Protein AF-A0A0B8NZ22-F1 (afdb_monomer_lite)

Radius of gyration: 22.5 Å; chains: 1; bounding box: 59×48×59 Å

Organism: NCBI:txid1481914

Foldseek 3Di:
DDPPPLDDQAQWLFDFDWPDDFQFKTKTKTKGQAFWWKWKWKDWDVDDIDIDTGHDPDPQWDWDDQDNGIIMIIGIDGDPGTHDALTKMWMWMWIDDPNDTDTVCNSPVVCDQPPDPTHIDHQHPDFQAEAEDEAQEPPDPDDGVVVVVVVQVSVLVPDDPVVNSNVDGNYYHYPYCLDFFQAADQVRLVLLVVLLVSSVGDKDWPDPDPPDPATDIPVRLCVPPLVALNCLVRDDDDPVLVVVCCPPPNDDSDGPDPDPRRSHGHDDPSSVVSRNSCSGGPPSVD

pLDDT: mean 85.42, std 15.98, range [29.14, 98.31]

Structure (mmCIF, N/CA/C/O backbone):
data_AF-A0A0B8NZ22-F1
#
_entry.id   AF-A0A0B8NZ22-F1
#
loop_
_atom_site.group_PDB
_atom_site.id
_atom_site.type_symbol
_atom_site.label_atom_id
_atom_site.label_alt_id
_atom_site.label_comp_id
_atom_site.label_asym_id
_atom_site.label_entity_id
_atom_site.label_seq_id
_atom_site.pdbx_PDB_ins_code
_atom_site.Cartn_x
_atom_site.Cartn_y
_atom_site.Cartn_z
_atom_site.occupancy
_atom_site.B_iso_or_equiv
_atom_site.auth_seq_id
_atom_site.auth_comp_id
_atom_site.auth_asym_id
_atom_site.auth_atom_id
_atom_site.pdbx_PDB_model_num
ATOM 1 N N . MET A 1 1 ? -3.470 15.599 -34.395 1.00 31.09 1 MET A N 1
ATOM 2 C CA . MET A 1 1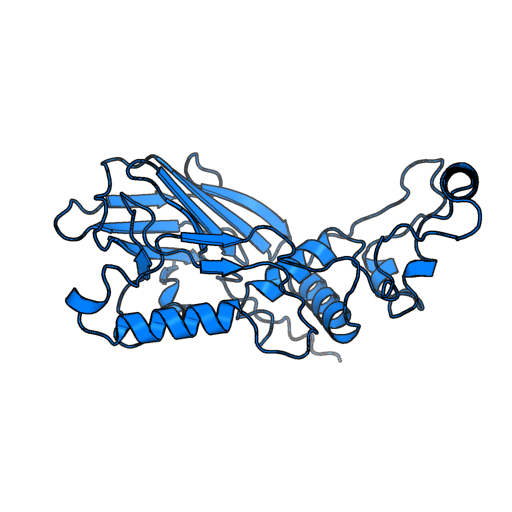 ? -4.149 16.197 -33.227 1.00 31.09 1 MET A CA 1
ATOM 3 C C . MET A 1 1 ? -4.419 15.075 -32.244 1.00 31.09 1 MET A C 1
ATOM 5 O O . MET A 1 1 ? -5.460 14.440 -32.317 1.00 31.09 1 MET A O 1
ATOM 9 N N . THR A 1 2 ? -3.439 14.747 -31.412 1.00 29.14 2 THR A N 1
ATOM 10 C CA . THR A 1 2 ? -3.624 13.842 -30.278 1.00 29.14 2 THR A CA 1
ATOM 11 C C . THR A 1 2 ? -4.245 14.669 -29.166 1.00 29.14 2 THR A C 1
ATOM 13 O O . THR A 1 2 ? -3.622 15.589 -28.644 1.00 29.14 2 THR A O 1
ATOM 16 N N . ILE A 1 3 ? -5.515 14.414 -28.871 1.00 31.41 3 ILE A N 1
ATOM 17 C CA . ILE A 1 3 ? -6.121 14.900 -27.637 1.00 31.41 3 ILE A CA 1
ATOM 18 C C . ILE A 1 3 ? -5.436 14.086 -26.539 1.00 31.41 3 ILE A C 1
ATOM 20 O O . ILE A 1 3 ? -5.784 12.927 -26.330 1.00 31.41 3 ILE A O 1
ATOM 24 N N . GLU A 1 4 ? -4.401 14.645 -25.910 1.00 40.56 4 GLU A N 1
ATOM 25 C CA . GLU A 1 4 ? -3.850 14.103 -24.669 1.00 40.56 4 GLU A CA 1
ATOM 26 C C . GLU A 1 4 ? -4.941 14.223 -23.605 1.00 40.56 4 GLU A C 1
ATOM 28 O O . GLU A 1 4 ? -5.096 15.247 -22.939 1.00 40.56 4 GLU A O 1
ATOM 33 N N . HIS A 1 5 ? -5.766 13.187 -23.481 1.00 44.09 5 HIS A N 1
ATOM 34 C CA . HIS A 1 5 ? -6.555 12.997 -22.279 1.00 44.09 5 HIS A CA 1
ATOM 35 C C . HIS A 1 5 ? -5.550 12.716 -21.167 1.00 44.09 5 HIS A C 1
ATOM 37 O O . HIS A 1 5 ? -5.035 11.605 -21.064 1.00 44.09 5 HIS A O 1
ATOM 43 N N . LYS A 1 6 ? -5.208 13.739 -20.375 1.00 53.31 6 LYS A N 1
ATOM 44 C CA . LYS A 1 6 ? -4.505 13.501 -19.117 1.00 53.31 6 LYS A CA 1
ATOM 45 C C . LYS A 1 6 ? -5.429 12.634 -18.260 1.00 53.31 6 LYS A C 1
ATOM 47 O O . LYS A 1 6 ? -6.547 13.077 -17.983 1.00 53.31 6 LYS A O 1
ATOM 52 N N . PRO A 1 7 ? -5.021 11.410 -17.895 1.00 69.19 7 PRO A N 1
ATOM 53 C CA . PRO A 1 7 ? -5.839 10.563 -17.047 1.00 69.19 7 PRO A CA 1
ATOM 54 C C . PRO A 1 7 ? -6.093 11.284 -15.722 1.00 69.19 7 PRO A C 1
ATOM 56 O O . PRO A 1 7 ? -5.197 11.926 -15.172 1.00 69.19 7 PRO A O 1
ATOM 59 N N . ASN A 1 8 ? -7.336 11.227 -15.245 1.00 84.12 8 ASN A N 1
ATOM 60 C CA . ASN A 1 8 ? -7.691 11.797 -13.954 1.00 84.12 8 ASN A CA 1
ATOM 61 C C . ASN A 1 8 ? -7.162 10.867 -12.858 1.00 84.12 8 ASN A C 1
ATOM 63 O O . ASN A 1 8 ? -7.657 9.753 -12.710 1.00 84.12 8 ASN A O 1
ATOM 67 N N . ILE A 1 9 ? -6.132 11.305 -12.135 1.00 91.19 9 ILE A N 1
ATOM 68 C CA . ILE A 1 9 ? -5.497 10.505 -11.086 1.00 91.19 9 ILE A CA 1
ATOM 69 C C . ILE A 1 9 ? -6.315 10.688 -9.800 1.00 91.19 9 ILE A C 1
ATOM 71 O O . ILE A 1 9 ? -6.480 11.826 -9.350 1.00 91.19 9 ILE A O 1
ATOM 75 N N . PRO A 1 10 ? -6.839 9.609 -9.196 1.00 93.25 10 PRO A N 1
ATOM 76 C CA . PRO A 1 10 ? -7.655 9.701 -7.989 1.00 93.25 10 PRO A CA 1
ATOM 77 C C . PRO A 1 10 ? -6.854 10.281 -6.821 1.00 93.25 10 PRO A C 1
ATOM 79 O O . PRO A 1 10 ? -5.640 10.094 -6.733 1.00 93.25 10 PRO A O 1
ATOM 82 N N . LEU A 1 11 ? -7.540 10.961 -5.895 1.00 95.25 11 LEU A N 1
ATOM 83 C CA . LEU A 1 11 ? -6.894 11.520 -4.703 1.00 95.25 11 LEU A CA 1
ATOM 84 C C . LEU A 1 11 ? -6.253 10.426 -3.842 1.00 95.25 11 LEU A C 1
ATOM 86 O O . LEU A 1 11 ? -5.115 10.590 -3.413 1.00 95.25 11 LEU A O 1
ATOM 90 N N . LEU A 1 12 ? -6.973 9.321 -3.617 1.00 96.44 12 LEU A N 1
ATOM 91 C CA . LEU A 1 12 ? -6.470 8.116 -2.961 1.00 96.44 12 LEU A CA 1
ATOM 92 C C . LEU A 1 12 ? -6.048 7.098 -4.028 1.00 96.44 12 LEU A C 1
ATOM 94 O O . LEU A 1 12 ? -6.876 6.585 -4.781 1.00 96.44 12 LEU A O 1
ATOM 98 N N . ILE A 1 13 ? -4.751 6.811 -4.088 1.00 95.94 13 ILE A N 1
ATOM 99 C CA . ILE A 1 13 ? -4.161 5.868 -5.042 1.00 95.94 13 ILE A CA 1
ATOM 100 C C . ILE A 1 13 ? -4.129 4.460 -4.442 1.00 95.94 13 ILE A C 1
ATOM 102 O O . ILE A 1 13 ? -4.520 3.504 -5.107 1.00 95.94 13 ILE A O 1
ATOM 106 N N . ALA A 1 14 ? -3.671 4.309 -3.198 1.00 95.62 14 ALA A N 1
ATOM 107 C CA . ALA A 1 14 ? -3.588 3.013 -2.522 1.00 95.62 14 ALA A CA 1
ATOM 108 C C . ALA A 1 14 ? -3.720 3.153 -1.000 1.00 95.62 14 ALA A C 1
ATOM 110 O O . ALA A 1 14 ? -3.415 4.206 -0.437 1.00 95.62 14 ALA A O 1
ATOM 111 N N . GLY A 1 15 ? -4.115 2.062 -0.341 1.00 94.50 15 GLY A N 1
ATOM 112 C CA . GLY A 1 15 ? -4.377 2.021 1.097 1.00 94.50 15 GLY A CA 1
ATOM 113 C C . GLY A 1 15 ? -5.810 2.444 1.463 1.00 94.50 15 GLY A C 1
ATOM 114 O O . GLY A 1 15 ? -6.673 2.478 0.587 1.00 94.50 15 GLY A O 1
ATOM 115 N N . PRO A 1 16 ? -6.069 2.762 2.744 1.00 95.88 16 PRO A N 1
ATOM 116 C CA . PRO A 1 16 ? -5.117 2.742 3.856 1.00 95.88 16 PRO A CA 1
ATOM 117 C C . PRO A 1 16 ? -4.706 1.316 4.242 1.00 95.88 16 PRO A C 1
ATOM 119 O O . PRO A 1 16 ? -5.504 0.387 4.176 1.00 95.88 16 PRO A O 1
ATOM 122 N N . ILE A 1 17 ? -3.468 1.141 4.702 1.00 95.00 17 ILE A N 1
ATOM 123 C CA . ILE A 1 17 ? -3.019 -0.108 5.329 1.00 95.00 17 ILE A CA 1
ATOM 124 C C . ILE A 1 17 ? -2.480 0.206 6.721 1.00 95.00 17 ILE A C 1
ATOM 126 O O . ILE A 1 17 ? -1.513 0.958 6.879 1.00 95.00 17 ILE A O 1
ATOM 130 N N . LEU A 1 18 ? -3.076 -0.429 7.727 1.00 95.62 18 LEU A N 1
ATOM 131 C CA . LEU A 1 18 ? -2.608 -0.395 9.108 1.00 95.62 18 LEU A CA 1
ATOM 132 C C . LEU A 1 18 ? -1.364 -1.288 9.214 1.00 95.62 18 LEU A C 1
ATOM 134 O O . LEU A 1 18 ? -1.432 -2.496 8.995 1.00 95.62 18 LEU A O 1
ATOM 138 N N . ARG A 1 19 ? -0.204 -0.692 9.507 1.00 91.94 19 ARG A N 1
ATOM 139 C CA . ARG A 1 19 ? 1.091 -1.401 9.572 1.00 91.94 19 ARG A CA 1
ATOM 140 C C . ARG A 1 19 ? 1.467 -1.792 10.985 1.00 91.94 19 ARG A C 1
ATOM 142 O O . ARG A 1 19 ? 2.057 -2.849 11.188 1.00 91.94 19 ARG A O 1
ATOM 149 N N . ARG A 1 20 ? 1.134 -0.935 11.945 1.00 92.75 20 ARG A N 1
ATOM 150 C CA . ARG A 1 20 ? 1.353 -1.165 13.369 1.00 92.75 20 ARG A CA 1
ATOM 151 C C . ARG A 1 20 ? 0.141 -0.655 14.116 1.00 92.75 20 ARG A C 1
ATOM 153 O O . ARG A 1 20 ? -0.276 0.478 13.910 1.00 92.75 20 ARG A O 1
ATOM 160 N N . VAL A 1 21 ? -0.391 -1.495 14.987 1.00 94.19 21 VAL A N 1
ATOM 161 C CA . VAL A 1 21 ? -1.472 -1.125 15.890 1.00 94.19 21 VAL A CA 1
ATOM 162 C C . VAL A 1 21 ? -1.124 -1.696 17.255 1.00 94.19 21 VAL A C 1
ATOM 164 O O . VAL A 1 21 ? -0.950 -2.906 17.398 1.00 94.19 21 VAL A O 1
ATOM 167 N N . SER A 1 22 ? -0.982 -0.826 18.243 1.00 95.69 22 SER A N 1
ATOM 168 C CA . SER A 1 22 ? -0.851 -1.181 19.652 1.00 95.69 22 SER A CA 1
ATOM 169 C C . SER A 1 22 ? -1.833 -0.343 20.470 1.00 95.69 22 SER A C 1
ATOM 171 O O . SER A 1 22 ? -2.538 0.511 19.931 1.00 95.69 22 SER A O 1
ATOM 173 N N . CYS A 1 23 ? -1.892 -0.574 21.782 1.00 96.31 23 CYS A N 1
ATOM 174 C CA . CYS A 1 23 ? -2.728 0.248 22.654 1.00 96.31 23 CYS A CA 1
ATOM 175 C C . CYS A 1 23 ? -2.269 1.713 22.686 1.00 96.31 23 CYS A C 1
ATOM 177 O O . CYS A 1 23 ? -3.078 2.579 22.982 1.00 96.31 23 CYS A O 1
ATOM 179 N N . THR A 1 24 ? -1.000 2.001 22.385 1.00 97.31 24 THR A N 1
ATOM 180 C CA . THR A 1 24 ? -0.385 3.329 22.555 1.00 97.31 24 THR A CA 1
ATOM 181 C C . THR A 1 24 ? 0.079 3.965 21.250 1.00 97.31 24 THR A C 1
ATOM 183 O O . THR A 1 24 ? 0.372 5.155 21.229 1.00 97.31 24 THR A O 1
ATOM 186 N N . GLU A 1 25 ? 0.180 3.199 20.165 1.00 97.31 25 GLU A N 1
ATOM 187 C CA . GLU A 1 25 ? 0.717 3.672 18.891 1.00 97.31 25 GLU A CA 1
ATOM 188 C C . GLU A 1 25 ? -0.083 3.123 17.711 1.00 97.31 25 GLU A C 1
ATOM 190 O O . GLU A 1 25 ? -0.544 1.976 17.708 1.00 97.31 25 GLU A O 1
ATOM 195 N N . LEU A 1 26 ? -0.174 3.931 16.661 1.00 97.44 26 LEU A N 1
ATOM 196 C CA . LEU A 1 26 ? -0.848 3.585 15.420 1.00 97.44 26 LEU A CA 1
ATOM 197 C C . LEU A 1 26 ? -0.033 4.085 14.227 1.00 97.44 26 LEU A C 1
ATOM 199 O O . LEU A 1 26 ? 0.259 5.275 14.129 1.00 97.44 26 LEU A O 1
ATOM 203 N N . ALA A 1 27 ? 0.278 3.179 13.299 1.00 97.50 27 ALA A N 1
ATOM 204 C CA . ALA A 1 27 ? 0.918 3.508 12.034 1.00 97.50 27 ALA A CA 1
ATOM 205 C C . ALA A 1 27 ? 0.054 3.076 10.847 1.00 97.50 27 ALA A C 1
ATOM 207 O O . ALA A 1 27 ? -0.296 1.895 10.712 1.00 97.50 27 ALA A O 1
ATOM 208 N N . ILE A 1 28 ? -0.248 4.025 9.962 1.00 97.94 28 ILE A N 1
ATOM 209 C CA . ILE A 1 28 ? -1.056 3.826 8.752 1.00 97.94 28 ILE A CA 1
ATOM 210 C C . ILE A 1 28 ? -0.282 4.386 7.568 1.00 97.94 28 ILE A C 1
ATOM 212 O O . ILE A 1 28 ? 0.235 5.499 7.649 1.00 97.94 28 ILE A O 1
ATOM 216 N N . TRP A 1 29 ? -0.241 3.654 6.455 1.00 96.31 29 TRP A N 1
ATOM 217 C CA . TRP A 1 29 ? 0.217 4.224 5.189 1.00 96.31 29 TRP A CA 1
ATOM 218 C C . TRP A 1 29 ? -0.900 4.273 4.151 1.00 96.31 29 TRP A C 1
ATOM 220 O O . TRP A 1 29 ? -1.763 3.392 4.102 1.00 96.31 29 TRP A O 1
ATOM 230 N N . LEU A 1 30 ? -0.854 5.299 3.310 1.00 97.06 30 LEU A N 1
ATOM 231 C CA . LEU A 1 30 ? -1.640 5.424 2.087 1.00 97.06 30 LEU A CA 1
ATOM 232 C C . LEU A 1 30 ? -0.819 6.166 1.022 1.00 97.06 30 LEU A C 1
ATOM 234 O O . LEU A 1 30 ? 0.155 6.850 1.339 1.00 97.06 30 LEU A O 1
ATOM 238 N N . ALA A 1 31 ? -1.206 6.030 -0.240 1.00 97.44 31 ALA A N 1
ATOM 239 C CA . ALA A 1 31 ? -0.644 6.793 -1.350 1.00 97.44 31 ALA A CA 1
ATOM 240 C C . ALA A 1 31 ? -1.687 7.778 -1.880 1.00 97.44 31 ALA A C 1
ATOM 242 O O . ALA A 1 31 ? -2.830 7.389 -2.125 1.00 97.44 31 ALA A O 1
ATOM 243 N N . THR A 1 32 ? -1.292 9.032 -2.085 1.00 96.88 32 THR A N 1
ATOM 244 C CA . THR A 1 32 ? -2.153 10.097 -2.607 1.00 96.88 32 THR A CA 1
ATOM 245 C C . THR A 1 32 ? -1.549 10.752 -3.838 1.00 96.88 32 THR A C 1
ATOM 247 O O . THR A 1 32 ? -0.334 10.745 -4.021 1.00 96.88 32 THR A O 1
ATOM 250 N N . SER A 1 33 ? -2.381 11.334 -4.700 1.00 95.56 33 SER A N 1
ATOM 251 C CA . SER A 1 33 ? -1.899 12.003 -5.919 1.00 95.56 33 SER A CA 1
ATOM 252 C C . SER A 1 33 ? -1.272 13.379 -5.678 1.00 95.56 33 SER A C 1
ATOM 254 O O . SER A 1 33 ? -0.631 13.938 -6.562 1.00 95.56 33 SER A O 1
ATOM 256 N N . GLN A 1 34 ? -1.437 13.924 -4.475 1.00 93.88 34 GLN A N 1
ATOM 257 C CA . GLN A 1 34 ? -0.938 15.230 -4.051 1.00 93.88 34 GLN A CA 1
ATOM 258 C C . GLN A 1 34 ? -0.773 15.261 -2.525 1.00 93.88 34 GLN A C 1
ATOM 260 O O . GLN A 1 34 ? -1.179 14.321 -1.833 1.00 93.88 34 GLN A O 1
ATOM 265 N N . ASP A 1 35 ? -0.191 16.339 -1.995 1.00 92.69 35 ASP A N 1
ATOM 266 C CA . ASP A 1 35 ? -0.129 16.557 -0.547 1.00 92.69 35 ASP A CA 1
ATOM 267 C C . ASP A 1 35 ? -1.532 16.776 0.029 1.00 92.69 35 ASP A C 1
ATOM 269 O O . ASP A 1 35 ? -2.365 17.464 -0.568 1.00 92.69 35 ASP A O 1
ATOM 273 N N . VAL A 1 36 ? -1.787 16.192 1.200 1.00 96.06 36 VAL A N 1
ATOM 274 C CA . VAL A 1 36 ? -3.092 16.238 1.868 1.00 96.06 36 VAL A CA 1
ATOM 275 C C . VAL A 1 36 ? -2.940 16.520 3.358 1.00 96.06 36 VAL A C 1
ATOM 277 O O . VAL A 1 36 ? -2.062 15.975 4.025 1.00 96.06 36 VAL A O 1
ATOM 280 N N . GLU A 1 37 ? -3.824 17.350 3.911 1.00 96.94 37 GLU A N 1
ATOM 281 C CA . GLU A 1 37 ? -4.077 17.301 5.356 1.00 96.94 37 GLU A CA 1
ATOM 282 C C . GLU A 1 37 ? -4.965 16.089 5.645 1.00 96.94 37 GLU A C 1
ATOM 284 O O . GLU A 1 37 ? -5.848 15.764 4.850 1.00 96.94 37 GLU A O 1
ATOM 289 N N . ILE A 1 38 ? -4.738 15.426 6.776 1.00 98.31 38 ILE A N 1
ATOM 290 C CA . ILE A 1 38 ? -5.467 14.215 7.150 1.00 98.31 38 ILE A CA 1
ATOM 291 C C . ILE A 1 38 ? -6.135 14.435 8.499 1.00 98.31 38 ILE A C 1
ATOM 293 O O . ILE A 1 38 ? -5.502 14.912 9.442 1.00 98.31 38 ILE A O 1
ATOM 297 N N . LYS A 1 39 ? -7.409 14.072 8.606 1.00 98.25 39 LYS A N 1
ATOM 298 C CA . LYS A 1 39 ? -8.060 13.864 9.898 1.00 98.25 39 LYS A CA 1
ATOM 299 C C . LYS A 1 39 ? -8.210 12.377 10.133 1.00 98.25 39 LYS A C 1
ATOM 301 O O . LYS A 1 39 ? -8.702 11.667 9.262 1.00 98.25 39 LYS A O 1
ATOM 306 N N . LEU A 1 40 ? -7.787 11.933 11.308 1.00 98.31 40 LEU A N 1
ATOM 307 C CA . LEU A 1 40 ? -8.049 10.593 11.807 1.00 98.31 40 LEU A CA 1
ATOM 308 C C . LEU A 1 40 ? -8.952 10.704 13.030 1.00 98.31 40 LEU A C 1
ATOM 310 O O . LEU A 1 40 ? -8.589 11.357 14.008 1.00 98.31 40 LEU A O 1
ATOM 314 N N . GLU A 1 41 ? -10.085 10.018 12.996 1.00 98.19 41 GLU A N 1
ATOM 315 C CA . GLU A 1 41 ? -10.933 9.815 14.167 1.00 98.19 41 GLU A CA 1
ATOM 316 C C . GLU A 1 41 ? -10.886 8.348 14.579 1.00 98.19 41 GLU A C 1
ATOM 318 O O . GLU A 1 41 ? -10.997 7.463 13.734 1.00 98.19 41 GLU A O 1
ATOM 323 N N . LEU A 1 42 ? -10.723 8.099 15.878 1.00 98.19 42 LEU A N 1
ATOM 324 C CA . LEU A 1 42 ? -10.775 6.776 16.492 1.00 98.19 42 LEU A CA 1
ATOM 325 C C . LEU A 1 42 ? -11.953 6.732 17.467 1.00 98.19 42 LEU A C 1
ATOM 327 O O . LEU A 1 42 ? -12.066 7.580 18.357 1.00 98.19 42 LEU A O 1
ATOM 331 N N . ALA A 1 43 ? -12.808 5.727 17.320 1.00 97.12 43 ALA A N 1
ATOM 332 C CA . ALA A 1 43 ? -13.988 5.500 18.141 1.00 97.12 43 ALA A CA 1
ATOM 333 C C . ALA A 1 43 ? -13.975 4.065 18.704 1.00 97.12 43 ALA A C 1
ATOM 335 O O . ALA A 1 43 ? -14.610 3.165 18.153 1.00 97.12 43 ALA A O 1
ATOM 336 N N . PRO A 1 44 ? -13.238 3.823 19.806 1.00 95.06 44 PRO A N 1
ATOM 337 C CA . PRO A 1 44 ? -13.296 2.545 20.508 1.00 95.06 44 PRO A CA 1
ATOM 338 C C . PRO A 1 44 ? -14.683 2.319 21.124 1.00 95.06 44 PRO A C 1
ATOM 340 O O . PRO A 1 44 ? -15.239 3.217 21.764 1.00 95.06 44 PRO A O 1
ATOM 343 N N . ASN A 1 45 ? -15.228 1.106 20.996 1.00 86.75 45 ASN A N 1
ATOM 344 C CA . ASN A 1 45 ? -16.493 0.768 21.647 1.00 86.75 45 ASN A CA 1
ATOM 345 C C . ASN A 1 45 ? -16.350 0.846 23.180 1.00 86.75 45 ASN A C 1
ATOM 347 O O . ASN A 1 45 ? -15.505 0.172 23.767 1.00 86.75 45 ASN A O 1
ATOM 351 N N . GLY A 1 46 ? -17.158 1.688 23.830 1.00 82.00 46 GLY A N 1
ATOM 352 C CA . GLY A 1 46 ? -17.103 1.910 25.280 1.00 82.00 46 GLY A CA 1
ATOM 353 C C . GLY A 1 46 ? -15.897 2.723 25.776 1.00 82.00 46 GLY A C 1
ATOM 354 O O . GLY A 1 46 ? -15.720 2.842 26.988 1.00 82.00 46 GLY A O 1
ATOM 355 N N . GLY A 1 47 ? -15.083 3.288 24.876 1.00 84.19 47 GLY A N 1
ATOM 356 C CA . GLY A 1 47 ? -13.923 4.120 25.208 1.00 84.19 47 GLY A CA 1
ATOM 357 C C . GLY A 1 47 ? -14.080 5.589 24.799 1.00 84.19 47 GLY A C 1
ATOM 358 O O . GLY A 1 47 ? -15.079 5.998 24.206 1.00 84.19 47 GLY A O 1
ATOM 359 N N . ALA A 1 48 ? -13.069 6.402 25.119 1.00 89.81 48 ALA A N 1
ATOM 360 C CA . ALA A 1 48 ? -13.023 7.799 24.699 1.00 89.81 48 ALA A CA 1
ATOM 361 C C . ALA A 1 48 ? -12.656 7.909 23.212 1.00 89.81 48 ALA A C 1
ATOM 363 O O . ALA A 1 48 ? -11.707 7.276 22.747 1.00 89.81 48 ALA A O 1
ATOM 364 N N . ARG A 1 49 ? -13.397 8.744 22.476 1.00 95.94 49 ARG A N 1
ATOM 365 C CA . ARG A 1 49 ? -13.044 9.098 21.098 1.00 95.94 49 ARG A CA 1
ATOM 366 C C . ARG A 1 49 ? -11.775 9.940 21.080 1.00 95.94 49 ARG A C 1
ATOM 368 O O . ARG A 1 49 ? -11.592 10.796 21.944 1.00 95.94 49 ARG A O 1
ATOM 375 N N . GLN A 1 50 ? -10.949 9.729 20.067 1.00 96.94 50 GLN A N 1
ATOM 376 C CA . GLN A 1 50 ? -9.724 10.493 19.839 1.00 96.94 50 GLN A CA 1
ATOM 377 C C . GLN A 1 50 ? -9.756 11.063 18.421 1.00 96.94 50 GLN A C 1
ATOM 379 O O . GLN A 1 50 ? -10.228 10.395 17.502 1.00 96.94 50 GLN A O 1
ATOM 384 N N . SER A 1 51 ? -9.284 12.295 18.241 1.00 97.56 51 SER A N 1
ATOM 385 C CA . SER A 1 51 ? -9.269 12.966 16.939 1.00 97.56 51 SER A CA 1
ATOM 386 C C . SER A 1 51 ? -7.923 13.634 16.713 1.00 97.56 51 SER A C 1
ATOM 388 O O . SER A 1 51 ? -7.418 14.352 17.574 1.00 97.56 51 SER A O 1
ATOM 390 N N . TYR A 1 52 ? -7.354 13.396 15.540 1.00 97.81 52 TYR A N 1
ATOM 391 C CA . TYR A 1 52 ? -6.038 13.867 15.151 1.00 97.81 52 TYR A CA 1
ATOM 392 C C . TYR A 1 52 ? -6.157 14.658 13.857 1.00 97.81 52 TYR A C 1
ATOM 394 O O . TYR A 1 52 ? -6.587 14.119 12.840 1.00 97.81 52 TYR A O 1
ATOM 402 N N . HIS A 1 53 ? -5.736 15.923 13.876 1.00 97.12 53 HIS A N 1
ATOM 403 C CA . HIS A 1 53 ? -5.574 16.724 12.664 1.00 97.12 53 HIS A CA 1
ATOM 404 C C . HIS A 1 53 ? -4.093 16.790 12.304 1.00 97.12 53 HIS A C 1
ATOM 406 O O . HIS A 1 53 ? -3.277 17.376 13.015 1.00 97.12 53 HIS A O 1
ATOM 412 N N . LEU A 1 54 ? -3.757 16.153 11.193 1.00 96.38 54 LEU A N 1
ATOM 413 C CA . LEU A 1 54 ? -2.406 15.917 10.730 1.00 96.38 54 LEU A CA 1
ATOM 414 C C . LEU A 1 54 ? -2.133 16.780 9.502 1.00 96.38 54 LEU A C 1
ATOM 416 O O . LEU A 1 54 ? -2.865 16.740 8.512 1.00 96.38 54 LEU A O 1
ATOM 420 N N . LYS A 1 55 ? -1.060 17.565 9.566 1.00 93.38 55 LYS A N 1
ATOM 421 C CA . LYS A 1 55 ? -0.584 18.364 8.433 1.00 93.38 55 LYS A CA 1
ATOM 422 C C . LYS A 1 55 ? 0.595 17.658 7.763 1.00 93.38 55 LYS A C 1
ATOM 424 O O . LYS A 1 55 ? 1.354 17.002 8.485 1.00 93.38 55 LYS A O 1
ATOM 429 N N . PRO A 1 56 ? 0.770 17.796 6.435 1.00 89.56 56 PRO A N 1
ATOM 430 C CA . PRO A 1 56 ? 1.930 17.249 5.742 1.00 89.56 56 PRO A CA 1
ATOM 431 C C . PRO A 1 56 ? 3.235 17.638 6.437 1.00 89.56 56 PRO A C 1
ATOM 433 O O . PRO A 1 56 ? 3.395 18.789 6.851 1.00 89.56 56 PRO A O 1
ATOM 436 N N . ASN A 1 57 ? 4.165 16.687 6.536 1.00 87.19 57 ASN A N 1
ATOM 437 C CA . ASN A 1 57 ? 5.497 16.887 7.115 1.00 87.19 57 ASN A CA 1
ATOM 438 C C . ASN A 1 57 ? 5.472 17.398 8.566 1.00 87.19 57 ASN A C 1
ATOM 440 O O . ASN A 1 57 ? 6.303 18.209 8.976 1.00 87.19 57 ASN A O 1
ATOM 444 N N . SER A 1 58 ? 4.501 16.921 9.345 1.00 91.75 58 SER A N 1
ATOM 445 C CA . SER A 1 58 ? 4.437 17.125 10.793 1.00 91.75 58 SER A CA 1
ATOM 446 C C . SER A 1 58 ? 4.996 15.912 11.539 1.00 91.75 58 SER A C 1
ATOM 448 O O . SER A 1 58 ? 5.245 14.865 10.949 1.00 91.75 58 SER A O 1
ATOM 450 N N . GLN A 1 59 ? 5.160 16.021 12.860 1.00 90.38 59 GLN A N 1
ATOM 451 C CA . GLN A 1 59 ? 5.691 14.926 13.685 1.00 90.38 59 GLN A CA 1
ATOM 452 C C . GLN A 1 59 ? 4.875 13.624 13.574 1.00 90.38 59 GLN A C 1
ATOM 454 O O . GLN A 1 59 ? 5.438 12.551 13.733 1.00 90.38 59 GLN A O 1
ATOM 459 N N . ARG A 1 60 ? 3.565 13.726 13.305 1.00 95.25 60 ARG A N 1
ATOM 460 C CA . ARG A 1 60 ? 2.632 12.588 13.232 1.00 95.25 60 ARG A CA 1
ATOM 461 C C . ARG A 1 60 ? 2.248 12.195 11.796 1.00 95.25 60 ARG A C 1
ATOM 463 O O . ARG A 1 60 ? 1.484 11.250 11.611 1.00 95.25 60 ARG A O 1
ATOM 470 N N . LEU A 1 61 ? 2.726 12.932 10.787 1.00 96.38 61 LEU A N 1
ATOM 471 C CA . LEU A 1 61 ? 2.455 12.670 9.371 1.00 96.38 61 LEU A CA 1
ATOM 472 C C . LEU A 1 61 ? 3.673 13.020 8.518 1.00 96.38 61 LEU A C 1
ATOM 474 O O . LEU A 1 61 ? 3.972 14.193 8.278 1.00 96.38 61 LEU A O 1
ATOM 478 N N . ILE A 1 62 ? 4.327 11.979 8.020 1.00 95.12 62 ILE A N 1
ATOM 479 C CA . ILE A 1 62 ? 5.455 12.062 7.099 1.00 95.12 62 ILE A CA 1
ATOM 480 C C . ILE A 1 62 ? 4.895 11.953 5.675 1.00 95.12 62 ILE A C 1
ATOM 482 O O . ILE A 1 62 ? 4.301 10.930 5.334 1.00 95.12 62 ILE A O 1
ATOM 486 N N . SER A 1 63 ? 5.079 12.996 4.856 1.00 94.81 63 SER A N 1
ATOM 487 C CA . SER A 1 63 ? 4.751 12.965 3.423 1.00 94.81 63 SER A CA 1
ATOM 488 C C . SER A 1 63 ? 6.046 12.738 2.646 1.00 94.81 63 SER A C 1
ATOM 490 O O . SER A 1 63 ? 6.993 13.516 2.769 1.00 94.81 63 SER A O 1
ATOM 492 N N . LEU A 1 64 ? 6.123 11.648 1.886 1.00 94.12 64 LEU A N 1
ATOM 493 C CA . LEU A 1 64 ? 7.261 11.351 1.021 1.00 94.12 64 LEU A CA 1
ATOM 494 C C . LEU A 1 64 ? 6.886 11.617 -0.433 1.00 94.12 64 LEU A C 1
ATOM 496 O O . LEU A 1 64 ? 6.007 10.960 -0.998 1.00 94.12 64 LEU A O 1
ATOM 500 N N . ASP A 1 65 ? 7.604 12.552 -1.039 1.00 95.00 65 ASP A N 1
ATOM 501 C CA . ASP A 1 65 ? 7.437 12.940 -2.433 1.00 95.00 65 ASP A CA 1
ATOM 502 C C . ASP A 1 65 ? 8.130 11.929 -3.341 1.00 95.00 65 ASP A C 1
ATOM 504 O O . ASP A 1 65 ? 9.358 11.832 -3.341 1.00 95.00 65 ASP A O 1
ATOM 508 N N . PHE A 1 66 ? 7.352 11.185 -4.130 1.00 95.12 66 PHE A N 1
ATOM 509 C CA . PHE A 1 66 ? 7.912 10.290 -5.142 1.00 95.12 66 PHE A CA 1
ATOM 510 C C . PHE A 1 66 ? 7.879 10.921 -6.535 1.00 95.12 66 PHE A C 1
ATOM 512 O O . PHE A 1 66 ? 8.843 10.833 -7.292 1.00 95.12 66 PHE A O 1
ATOM 519 N N . SER A 1 67 ? 6.776 11.588 -6.872 1.00 95.62 67 SER A N 1
ATOM 520 C CA . SER A 1 67 ? 6.604 12.298 -8.137 1.00 95.62 67 SER A CA 1
ATOM 521 C C . SER A 1 67 ? 5.593 13.444 -7.985 1.00 95.62 67 SER A C 1
ATOM 523 O O . SER A 1 67 ? 4.921 13.538 -6.953 1.00 95.62 67 SER A O 1
ATOM 525 N N . PRO A 1 68 ? 5.411 14.307 -9.005 1.00 93.56 68 PRO A N 1
ATOM 526 C CA . PRO A 1 68 ? 4.376 15.343 -8.974 1.00 93.56 68 PRO A CA 1
ATOM 527 C C . PRO A 1 68 ? 2.952 14.812 -8.766 1.00 93.56 68 PRO A C 1
ATOM 529 O O . PRO A 1 68 ? 2.085 15.575 -8.352 1.00 93.56 68 PRO A O 1
ATOM 532 N N . ALA A 1 69 ? 2.716 13.532 -9.067 1.00 95.31 69 ALA A N 1
ATOM 533 C CA . ALA A 1 69 ? 1.411 12.884 -8.992 1.00 95.31 69 ALA A CA 1
ATOM 534 C C . ALA A 1 69 ? 1.369 11.692 -8.016 1.00 95.31 69 ALA A C 1
ATOM 536 O O . ALA A 1 69 ? 0.442 10.884 -8.077 1.00 95.31 69 ALA A O 1
ATOM 537 N N . LEU A 1 70 ? 2.374 11.547 -7.145 1.00 96.56 70 LEU A N 1
ATOM 538 C CA . LEU A 1 70 ? 2.430 10.489 -6.139 1.00 96.56 70 LEU A CA 1
ATOM 539 C C . LEU A 1 70 ? 3.166 10.955 -4.881 1.00 96.56 70 LEU A C 1
ATOM 541 O O . LEU A 1 70 ? 4.366 11.249 -4.896 1.00 96.56 70 LEU A O 1
ATOM 545 N N . LYS A 1 71 ? 2.437 10.914 -3.771 1.00 96.12 71 LYS A N 1
ATOM 546 C CA . LYS A 1 71 ? 2.916 11.124 -2.410 1.00 96.12 71 LYS A CA 1
ATOM 547 C C . LYS A 1 71 ? 2.608 9.884 -1.581 1.00 96.12 71 LYS A C 1
ATOM 549 O O . LYS A 1 71 ? 1.493 9.366 -1.639 1.00 96.12 71 LYS A O 1
ATOM 554 N N . TYR A 1 72 ? 3.560 9.427 -0.777 1.00 96.69 72 TYR A N 1
ATOM 555 C CA . TYR A 1 72 ? 3.285 8.439 0.265 1.00 96.69 72 TYR A CA 1
ATOM 556 C C . TYR A 1 72 ? 3.042 9.162 1.583 1.00 96.69 72 TYR A C 1
ATOM 558 O O . TYR A 1 72 ? 3.902 9.904 2.048 1.00 96.69 72 TYR A O 1
ATOM 566 N N . GLN A 1 73 ? 1.881 8.930 2.187 1.00 97.25 73 GLN A N 1
ATOM 567 C CA . GLN A 1 73 ? 1.518 9.477 3.488 1.00 97.25 73 GLN A CA 1
ATOM 568 C C . GLN A 1 73 ? 1.705 8.388 4.539 1.00 97.25 73 GLN A C 1
ATOM 570 O O . GLN A 1 73 ? 1.042 7.349 4.485 1.00 97.25 73 GLN A O 1
ATOM 575 N N . LEU A 1 74 ? 2.601 8.625 5.492 1.00 97.25 74 LEU A N 1
ATOM 576 C CA . LEU A 1 74 ? 2.827 7.756 6.639 1.00 97.25 74 LEU A CA 1
ATOM 577 C C . LEU A 1 74 ? 2.384 8.482 7.906 1.00 97.25 74 LEU A C 1
ATOM 579 O O . LEU A 1 74 ? 3.031 9.425 8.363 1.00 97.25 74 LEU A O 1
ATOM 583 N N . LEU A 1 75 ? 1.268 8.024 8.463 1.00 98.00 75 LEU A N 1
ATOM 584 C CA . LEU A 1 75 ? 0.816 8.417 9.785 1.00 98.00 75 LEU A CA 1
ATOM 585 C C . LEU A 1 75 ? 1.596 7.577 10.794 1.00 98.00 75 LEU A C 1
ATOM 587 O O . LEU A 1 75 ? 1.600 6.350 10.682 1.00 98.00 75 LEU A O 1
ATOM 591 N N . ASP A 1 76 ? 2.219 8.234 11.764 1.00 96.81 76 ASP A N 1
ATOM 592 C CA . ASP A 1 76 ? 2.910 7.599 12.888 1.00 96.81 76 ASP A CA 1
ATOM 593 C C . ASP A 1 76 ? 2.499 8.330 14.168 1.00 96.81 76 ASP A C 1
ATOM 595 O O . ASP A 1 76 ? 2.922 9.457 14.437 1.00 96.81 76 ASP A O 1
ATOM 599 N N . ILE A 1 77 ? 1.538 7.750 14.886 1.00 97.31 77 ILE A N 1
ATOM 600 C CA . ILE A 1 77 ? 0.777 8.439 15.927 1.00 97.31 77 ILE A CA 1
ATOM 601 C C . ILE A 1 77 ? 1.030 7.767 17.267 1.00 97.31 77 ILE A C 1
ATOM 603 O O . ILE A 1 77 ? 0.646 6.619 17.475 1.00 97.31 77 ILE A O 1
ATOM 607 N N . GLU A 1 78 ? 1.591 8.533 18.199 1.00 96.94 78 GLU A N 1
ATOM 608 C CA . GLU A 1 78 ? 1.509 8.250 19.630 1.00 96.94 78 GLU A CA 1
ATOM 609 C C . GLU A 1 78 ? 0.144 8.716 20.155 1.00 96.94 78 GLU A C 1
ATOM 611 O O . GLU A 1 78 ? -0.244 9.878 19.968 1.00 96.94 78 GLU A O 1
ATOM 616 N N . LEU A 1 79 ? -0.593 7.789 20.764 1.00 96.06 79 LEU A N 1
ATOM 617 C CA . LEU A 1 79 ? -1.981 7.978 21.159 1.00 96.06 79 LEU A CA 1
ATOM 618 C C . LEU A 1 79 ? -2.089 8.732 22.486 1.00 96.06 79 LEU A C 1
ATOM 620 O O . LEU A 1 79 ? -1.365 8.462 23.440 1.00 96.06 79 LEU A O 1
ATOM 624 N N . GLU A 1 80 ? -3.044 9.657 22.565 1.00 92.69 80 GLU A N 1
ATOM 625 C CA . GLU A 1 80 ? -3.279 10.479 23.764 1.00 92.69 80 GLU A CA 1
ATOM 626 C C . GLU A 1 80 ? -3.894 9.680 24.920 1.00 92.69 80 GLU A C 1
ATOM 628 O O . GLU A 1 80 ? -3.751 10.042 26.088 1.00 92.69 80 GLU A O 1
ATOM 633 N N . SER A 1 81 ? -4.573 8.579 24.598 1.00 93.62 81 SER A N 1
ATOM 634 C CA . SER A 1 81 ? -5.068 7.611 25.572 1.00 93.62 81 SER A CA 1
ATOM 635 C C . SER A 1 81 ? -5.012 6.204 24.994 1.00 93.62 81 SER A C 1
ATOM 637 O O . SER A 1 81 ? -5.141 6.024 23.780 1.00 93.62 81 SER A O 1
ATOM 639 N N . GLU A 1 82 ? -4.827 5.213 25.864 1.00 95.50 82 GLU A N 1
ATOM 640 C CA . GLU A 1 82 ? -4.710 3.825 25.432 1.00 95.50 82 GLU A CA 1
ATOM 641 C C . GLU A 1 82 ? -5.996 3.329 24.758 1.00 95.50 82 GLU A C 1
ATOM 643 O O . GLU A 1 82 ? -7.105 3.523 25.262 1.00 95.50 82 GLU A O 1
ATOM 648 N N . LEU A 1 83 ? -5.843 2.661 23.617 1.00 96.62 83 LEU A N 1
ATOM 649 C CA . LEU A 1 83 ? -6.930 1.939 22.971 1.00 96.62 83 LEU A CA 1
ATOM 650 C C . LEU A 1 83 ? -7.194 0.609 23.690 1.00 96.62 83 LEU A C 1
ATOM 652 O O . LEU A 1 83 ? -6.252 -0.067 24.114 1.00 96.62 83 LEU A O 1
ATOM 656 N N . PRO A 1 84 ? -8.467 0.195 23.798 1.00 95.25 84 PRO A N 1
ATOM 657 C CA . PRO A 1 84 ? -8.819 -1.087 24.384 1.00 95.25 84 PRO A CA 1
ATOM 658 C C . PRO A 1 84 ? -8.393 -2.259 23.495 1.00 95.25 84 PRO A C 1
ATOM 660 O O . PRO A 1 84 ? -8.394 -2.189 22.265 1.00 95.25 84 PRO A O 1
ATOM 663 N N . THR A 1 85 ? -8.069 -3.372 24.141 1.00 93.62 85 THR A N 1
ATOM 664 C CA . THR A 1 85 ? -7.779 -4.646 23.479 1.00 93.62 85 THR A CA 1
ATOM 665 C C . THR A 1 85 ? -9.031 -5.508 23.349 1.00 93.62 85 THR A C 1
ATOM 667 O O . THR A 1 85 ? -9.957 -5.371 24.143 1.00 93.62 85 THR A O 1
ATOM 670 N N . ASP A 1 86 ? -9.028 -6.450 22.406 1.00 90.19 86 ASP A N 1
ATOM 671 C CA . ASP A 1 86 ? -10.102 -7.428 22.162 1.00 90.19 86 ASP A CA 1
ATOM 672 C C . ASP A 1 86 ? -11.493 -6.800 21.921 1.00 90.19 86 ASP A C 1
ATOM 674 O O . ASP A 1 86 ? -12.525 -7.457 22.035 1.00 90.19 86 ASP A O 1
ATOM 678 N N . SER A 1 87 ? -11.530 -5.529 21.520 1.00 89.62 87 SER A N 1
ATOM 679 C CA . SER A 1 87 ? -12.742 -4.793 21.161 1.00 89.62 87 SER A CA 1
ATOM 680 C C . SER A 1 87 ? -12.617 -4.169 19.777 1.00 89.62 87 SER A C 1
ATOM 682 O O . SER A 1 87 ? -11.514 -3.846 19.332 1.00 89.62 87 SER A O 1
ATOM 684 N N . VAL A 1 88 ? -13.755 -3.966 19.113 1.00 91.31 88 VAL A N 1
ATOM 685 C CA . VAL A 1 88 ? -13.818 -3.206 17.860 1.00 91.31 88 VAL A CA 1
ATOM 686 C C . VAL A 1 88 ? -13.462 -1.745 18.127 1.00 91.31 88 VAL A C 1
ATOM 688 O O . VAL A 1 88 ? -13.997 -1.117 19.046 1.00 91.31 88 VAL A O 1
ATOM 691 N N . ILE A 1 89 ? -12.560 -1.225 17.302 1.00 95.62 89 ILE A N 1
ATOM 692 C CA . ILE A 1 89 ? -12.213 0.187 17.227 1.00 95.62 89 ILE A CA 1
ATOM 693 C C . ILE A 1 89 ? -12.582 0.642 15.825 1.00 95.62 89 ILE A C 1
ATOM 695 O O . ILE A 1 89 ? -11.988 0.194 14.841 1.00 95.62 89 ILE A O 1
ATOM 699 N N . GLU A 1 90 ? -13.586 1.503 15.748 1.00 97.00 90 GLU A N 1
ATOM 700 C CA . GLU A 1 90 ? -13.960 2.144 14.497 1.00 97.00 90 GLU A CA 1
ATOM 701 C C . GLU A 1 90 ? -13.007 3.304 14.222 1.00 97.00 90 GLU A C 1
ATOM 703 O O . GLU A 1 90 ? -12.540 3.975 15.150 1.00 97.00 90 GLU A O 1
ATOM 708 N N . TYR A 1 91 ? -12.714 3.555 12.952 1.00 97.88 91 TYR A N 1
ATOM 709 C CA . TYR A 1 91 ? -11.942 4.715 12.553 1.00 97.88 91 TYR A CA 1
ATOM 710 C C . TYR A 1 91 ? -12.445 5.332 11.257 1.00 97.88 91 TYR A C 1
ATOM 712 O O . TYR A 1 91 ? -13.027 4.673 10.394 1.00 97.88 91 TYR A O 1
ATOM 720 N N . ARG A 1 92 ? -12.172 6.628 11.133 1.00 97.81 92 ARG A N 1
ATOM 721 C CA . ARG A 1 92 ? -12.489 7.440 9.964 1.00 97.81 92 ARG A CA 1
ATOM 722 C C . ARG A 1 92 ? -11.245 8.192 9.523 1.00 97.81 92 ARG A C 1
ATOM 724 O O . ARG A 1 92 ? -10.532 8.743 10.362 1.00 97.81 92 ARG A O 1
ATOM 731 N N . LEU A 1 93 ? -10.994 8.214 8.217 1.00 98.06 93 LEU A N 1
ATOM 732 C CA . LEU A 1 93 ? -9.939 9.016 7.608 1.00 98.06 93 LEU A CA 1
ATOM 733 C C . LEU A 1 93 ? -10.566 9.991 6.617 1.00 98.06 93 LEU A C 1
ATOM 735 O O . LEU A 1 93 ? -11.234 9.579 5.672 1.00 98.06 93 LEU A O 1
ATOM 739 N N . GLU A 1 94 ? -10.307 11.277 6.812 1.00 98.25 94 GLU A N 1
ATOM 740 C CA . GLU A 1 94 ? -10.678 12.315 5.853 1.00 98.25 94 GLU A CA 1
ATOM 741 C C . GLU A 1 94 ? -9.413 12.933 5.265 1.00 98.25 94 GLU A C 1
ATOM 743 O O . GLU A 1 94 ? -8.473 13.265 5.994 1.00 98.25 94 GLU A O 1
ATOM 748 N N . LEU A 1 95 ? -9.400 13.113 3.947 1.00 98.00 95 LEU A N 1
ATOM 749 C CA . LEU A 1 95 ? -8.321 13.764 3.214 1.00 98.00 95 LEU A CA 1
ATOM 750 C C . LEU A 1 95 ? -8.782 15.149 2.773 1.00 98.00 95 LEU A C 1
ATOM 752 O O . LEU A 1 95 ? -9.883 15.311 2.243 1.00 98.00 95 LEU A O 1
ATOM 756 N N . LYS A 1 96 ? -7.926 16.151 2.960 1.00 97.06 96 LYS A N 1
ATOM 757 C CA . LYS A 1 96 ? -8.169 17.499 2.454 1.00 97.06 96 LYS A CA 1
ATOM 758 C C . LYS A 1 96 ? -7.497 17.698 1.103 1.00 97.06 96 LYS A C 1
ATOM 760 O O . LYS A 1 96 ? -6.275 17.605 1.001 1.00 97.06 96 LYS A O 1
ATOM 765 N N . SER A 1 97 ? -8.289 18.052 0.096 1.00 87.31 97 SER A N 1
ATOM 766 C CA . SER A 1 97 ? -7.826 18.502 -1.219 1.00 87.31 97 SER A CA 1
ATOM 767 C C . SER A 1 97 ? -8.350 19.913 -1.480 1.00 87.31 97 SER A C 1
ATOM 769 O O . SER A 1 97 ? -9.562 20.148 -1.491 1.00 87.31 97 SER A O 1
ATOM 771 N N . GLY A 1 98 ? -7.441 20.880 -1.638 1.00 87.31 98 GLY A N 1
ATOM 772 C CA . GLY A 1 98 ? -7.810 22.298 -1.651 1.00 87.31 98 GLY A CA 1
ATOM 773 C C . GLY A 1 98 ? -8.513 22.687 -0.346 1.00 87.31 98 GLY A C 1
ATOM 774 O O . GLY A 1 98 ? -7.960 22.490 0.733 1.00 87.31 98 GLY A O 1
ATOM 775 N N . ASP A 1 99 ? -9.744 23.189 -0.441 1.00 89.81 99 ASP A N 1
ATOM 776 C CA . ASP A 1 99 ? -10.571 23.566 0.718 1.00 89.81 99 ASP A CA 1
ATOM 777 C C . ASP A 1 99 ? -11.613 22.504 1.115 1.00 89.81 99 ASP A C 1
ATOM 779 O O . ASP A 1 99 ? -12.391 22.719 2.045 1.00 89.81 99 ASP A O 1
ATOM 783 N N . THR A 1 100 ? -11.636 21.354 0.434 1.00 94.25 100 THR A N 1
ATOM 784 C CA . THR A 1 100 ? -12.650 20.310 0.647 1.00 94.25 100 THR A CA 1
ATOM 785 C C . THR A 1 100 ? -12.070 19.139 1.431 1.00 94.25 100 THR A C 1
ATOM 787 O O . THR A 1 100 ? -10.995 18.641 1.101 1.00 94.25 100 THR A O 1
ATOM 790 N N . TRP A 1 101 ? -12.797 18.697 2.458 1.00 97.50 101 TRP A N 1
ATOM 791 C CA . TRP A 1 101 ? -12.552 17.435 3.155 1.00 97.50 101 TRP A CA 1
ATOM 792 C C . TRP A 1 101 ? -13.412 16.341 2.531 1.00 97.50 101 TRP A C 1
ATOM 794 O O . TRP A 1 101 ? -14.592 16.573 2.275 1.00 97.50 101 TRP A O 1
ATOM 804 N N . GLN A 1 102 ? -12.819 15.179 2.282 1.00 97.06 102 GLN A N 1
ATOM 805 C CA . GLN A 1 102 ? -13.511 14.012 1.743 1.00 97.06 102 GLN A CA 1
ATOM 806 C C . GLN A 1 102 ? -13.133 12.776 2.548 1.00 97.06 102 GLN A C 1
ATOM 808 O O . GLN A 1 102 ? -11.952 12.552 2.824 1.00 97.06 102 GLN A O 1
ATOM 813 N N . ASP A 1 103 ? -14.127 11.970 2.898 1.00 97.19 103 ASP A N 1
ATOM 814 C CA . ASP A 1 103 ? -13.897 10.670 3.515 1.00 97.19 103 ASP A CA 1
ATOM 815 C C . ASP A 1 103 ? -13.278 9.699 2.503 1.00 97.19 103 ASP A C 1
ATOM 817 O O . ASP A 1 103 ? -13.699 9.639 1.345 1.00 97.19 103 ASP A O 1
ATOM 821 N N . ILE A 1 104 ? -12.301 8.898 2.924 1.00 96.81 104 ILE A N 1
ATOM 822 C CA . ILE A 1 104 ? -11.720 7.872 2.050 1.00 96.81 104 ILE A CA 1
ATOM 823 C C . ILE A 1 104 ? -12.731 6.807 1.603 1.00 96.81 104 ILE A C 1
ATOM 825 O O . ILE A 1 104 ? -12.569 6.250 0.523 1.00 96.81 104 ILE A O 1
ATOM 829 N N . THR A 1 105 ? -13.775 6.547 2.387 1.00 96.00 105 THR A N 1
ATOM 830 C CA . THR A 1 105 ? -14.875 5.633 2.049 1.00 96.00 105 THR A CA 1
ATOM 831 C C . THR A 1 105 ? -15.866 6.261 1.069 1.00 96.00 105 THR A C 1
ATOM 833 O O . THR A 1 105 ? -16.535 5.548 0.336 1.00 96.00 105 THR A O 1
ATOM 836 N N . GLU A 1 106 ? -15.922 7.590 0.954 1.00 94.19 106 GLU A N 1
ATOM 837 C CA . GLU A 1 106 ? -16.647 8.251 -0.141 1.00 94.19 106 GLU A CA 1
ATOM 838 C C . GLU A 1 106 ? -15.829 8.219 -1.440 1.00 94.19 106 GLU A C 1
ATOM 840 O O . GLU A 1 106 ? -16.389 8.102 -2.530 1.00 94.19 106 GLU A O 1
ATOM 845 N N . LEU A 1 107 ? -14.497 8.309 -1.329 1.00 93.25 107 LEU A N 1
ATOM 846 C CA . LEU A 1 107 ? -13.576 8.189 -2.464 1.00 93.25 107 LEU A CA 1
ATOM 847 C C . LEU A 1 107 ? -13.509 6.753 -3.002 1.00 93.25 107 LEU A C 1
ATOM 849 O O . LEU A 1 107 ? -13.421 6.561 -4.214 1.00 93.25 107 LEU A O 1
ATOM 853 N N . VAL A 1 108 ? -13.523 5.762 -2.106 1.00 93.75 108 VAL A N 1
ATOM 854 C CA . VAL A 1 108 ? -13.454 4.327 -2.414 1.00 93.75 108 VAL A CA 1
ATOM 855 C C . VAL A 1 108 ? -14.457 3.573 -1.523 1.00 93.75 108 VAL A C 1
ATOM 857 O O . VAL A 1 108 ? -14.077 3.046 -0.473 1.00 93.75 108 VAL A O 1
ATOM 860 N N . PRO A 1 109 ? -15.744 3.511 -1.919 1.00 93.19 109 PRO A N 1
ATOM 861 C CA . 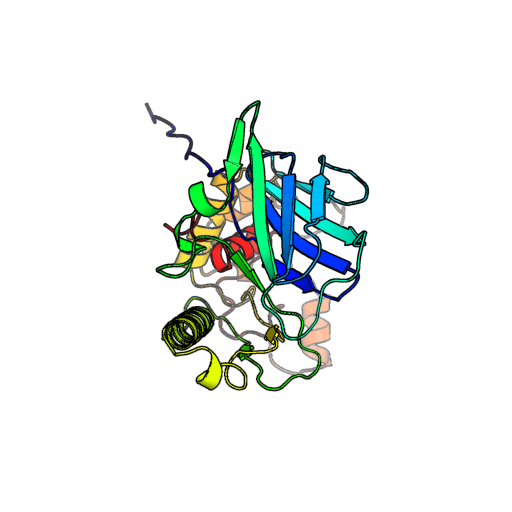PRO A 1 109 ? -16.803 2.854 -1.142 1.00 93.19 109 PRO A CA 1
ATOM 862 C C . PRO A 1 109 ? -16.540 1.386 -0.818 1.00 93.19 109 PRO A C 1
ATOM 864 O O . PRO A 1 109 ? -16.996 0.881 0.201 1.00 93.19 109 PRO A O 1
ATOM 867 N N . GLU A 1 110 ? -15.770 0.693 -1.650 1.00 91.56 110 GLU A N 1
ATOM 868 C CA . GLU A 1 110 ? -15.480 -0.732 -1.481 1.00 91.56 110 GLU A CA 1
ATOM 869 C C . GLU A 1 110 ? -14.428 -1.027 -0.408 1.00 91.56 110 GLU A C 1
ATOM 871 O O . GLU A 1 110 ? -14.073 -2.186 -0.217 1.00 91.56 110 GLU A O 1
ATOM 876 N N . LEU A 1 111 ? -13.928 -0.003 0.291 1.00 93.06 111 LEU A N 1
ATOM 877 C CA . LEU A 1 111 ? -13.195 -0.192 1.544 1.00 93.06 111 LEU A CA 1
ATOM 878 C C . LEU A 1 111 ? -14.104 -0.707 2.672 1.00 93.06 111 LEU A C 1
ATOM 880 O O . LEU A 1 111 ? -13.600 -1.270 3.642 1.00 93.06 111 LEU A O 1
ATOM 884 N N . LEU A 1 112 ? -15.420 -0.497 2.565 1.00 94.62 112 LEU A N 1
ATOM 885 C CA . LEU A 1 112 ? -16.408 -0.979 3.525 1.00 94.62 112 LEU A CA 1
ATOM 886 C C . LEU A 1 112 ? -16.969 -2.328 3.071 1.00 94.62 112 LEU A C 1
ATOM 888 O O . LEU A 1 112 ? -17.356 -2.501 1.911 1.00 94.62 112 LEU A O 1
ATOM 892 N N . TYR A 1 113 ? -17.078 -3.275 4.004 1.00 92.56 113 TYR A N 1
ATOM 893 C CA . TYR A 1 113 ? -17.917 -4.447 3.775 1.00 92.56 113 TYR A CA 1
ATOM 894 C C . TYR A 1 113 ? -19.401 -4.041 3.755 1.00 92.56 113 TYR A C 1
ATOM 896 O O . TYR A 1 113 ? -19.764 -2.999 4.310 1.00 92.56 113 TYR A O 1
ATOM 904 N N . PRO A 1 114 ? -20.288 -4.847 3.139 1.00 90.12 114 PRO A N 1
ATOM 905 C CA . PRO A 1 114 ? -21.722 -4.571 3.159 1.00 90.12 114 PRO A CA 1
ATOM 906 C C . PRO A 1 114 ? -22.239 -4.336 4.584 1.00 90.12 114 PRO A C 1
ATOM 908 O O . PRO A 1 114 ? -21.844 -5.048 5.502 1.00 90.12 114 PRO A O 1
ATOM 911 N N . GLU A 1 115 ? -23.134 -3.357 4.740 1.00 85.94 115 GLU A N 1
ATOM 912 C CA . GLU A 1 115 ? -23.762 -2.973 6.020 1.00 85.94 115 GLU A CA 1
ATOM 913 C C . GLU A 1 115 ? -22.818 -2.335 7.060 1.00 85.94 115 GLU A C 1
ATOM 915 O O . GLU A 1 115 ? -23.251 -2.045 8.175 1.00 85.94 115 GLU A O 1
ATOM 920 N N . GLN A 1 116 ? -21.555 -2.065 6.713 1.00 89.69 116 GLN A N 1
ATOM 921 C CA . GLN A 1 116 ? -20.662 -1.258 7.544 1.00 89.69 116 GLN A CA 1
ATOM 922 C C . GLN A 1 116 ? -20.698 0.218 7.139 1.00 89.69 116 GLN A C 1
ATOM 924 O O . GLN A 1 116 ? -20.600 0.545 5.960 1.00 89.69 116 GLN A O 1
ATOM 929 N N . ASP A 1 117 ? -20.741 1.097 8.142 1.00 90.44 117 ASP A N 1
ATOM 930 C CA . ASP A 1 117 ? -20.699 2.557 7.968 1.00 90.44 117 ASP A CA 1
ATOM 931 C C . ASP A 1 117 ? -19.326 3.162 8.332 1.00 90.44 117 ASP A C 1
ATOM 933 O O . ASP A 1 117 ? -19.109 4.366 8.199 1.00 90.44 117 ASP A O 1
ATOM 937 N N . SER A 1 118 ? -18.396 2.345 8.837 1.00 92.25 118 SER A N 1
ATOM 938 C CA . SER A 1 118 ? -17.068 2.773 9.285 1.00 92.25 118 SER A CA 1
ATOM 939 C C . SER A 1 118 ? -16.024 1.672 9.103 1.00 92.25 118 SER A C 1
ATOM 941 O O . SER A 1 118 ? -16.341 0.479 9.108 1.00 92.25 118 SER A O 1
ATOM 943 N N . LEU A 1 119 ? -14.758 2.074 8.950 1.00 95.75 119 LEU A N 1
ATOM 944 C CA . LEU A 1 119 ? -13.628 1.146 8.922 1.00 95.75 119 LEU A CA 1
ATOM 945 C C . LEU A 1 119 ? -13.310 0.681 10.341 1.00 95.75 119 LEU A C 1
ATOM 947 O O . LEU A 1 119 ? -13.495 1.425 11.303 1.00 95.75 119 LEU A O 1
ATOM 951 N N . GLN A 1 120 ? -12.821 -0.550 10.489 1.00 93.88 120 GLN A N 1
ATOM 952 C CA . GLN A 1 120 ? -12.689 -1.180 11.803 1.00 93.88 120 GLN A CA 1
ATOM 953 C C . GLN A 1 120 ? -11.391 -1.972 11.935 1.00 93.88 120 GLN A C 1
ATOM 955 O O . GLN A 1 120 ? -10.930 -2.609 10.990 1.00 93.88 120 GLN A O 1
ATOM 960 N N . PHE A 1 121 ? -10.827 -1.989 13.140 1.00 94.19 121 PHE A N 1
ATOM 961 C CA . PHE A 1 121 ? -9.756 -2.909 13.517 1.00 94.19 121 PHE A CA 1
ATOM 962 C C . PHE A 1 121 ? -9.903 -3.360 14.975 1.00 94.19 121 PHE A C 1
ATOM 964 O O . PHE A 1 121 ? -10.773 -2.894 15.714 1.00 94.19 121 PHE A O 1
ATOM 971 N N . ARG A 1 122 ? -9.057 -4.307 15.391 1.00 92.00 122 ARG A N 1
ATOM 972 C CA . ARG A 1 122 ? -8.971 -4.808 16.770 1.00 92.00 122 ARG A CA 1
ATOM 973 C C . ARG A 1 122 ? -7.511 -4.937 17.185 1.00 92.00 122 ARG A C 1
ATOM 975 O O . ARG A 1 122 ? -6.660 -5.231 16.348 1.00 92.00 122 ARG A O 1
ATOM 982 N N . ILE A 1 123 ? -7.241 -4.772 18.477 1.00 93.94 123 ILE A N 1
ATOM 983 C CA . ILE A 1 123 ? -5.924 -5.026 19.076 1.00 93.94 123 ILE A CA 1
ATOM 984 C C . ILE A 1 123 ? -6.029 -6.314 19.900 1.00 93.94 123 ILE A C 1
ATOM 986 O O . ILE A 1 123 ? -6.613 -6.279 20.983 1.00 93.94 123 ILE A O 1
ATOM 990 N N . PRO A 1 124 ? -5.529 -7.461 19.413 1.00 92.38 124 PRO A N 1
ATOM 991 C CA . PRO A 1 124 ? -5.681 -8.726 20.123 1.00 92.38 124 PRO A CA 1
ATOM 992 C C . PRO A 1 124 ? -4.737 -8.809 21.334 1.00 92.38 124 PRO A C 1
ATOM 994 O O . PRO A 1 124 ? -3.533 -8.597 21.187 1.00 92.38 124 PRO A O 1
ATOM 997 N N . GLN A 1 125 ? -5.228 -9.208 22.514 1.00 91.62 125 GLN A N 1
ATOM 998 C CA . GLN A 1 125 ? -4.336 -9.552 23.643 1.00 91.62 125 GLN A CA 1
ATOM 999 C C . GLN A 1 125 ? -3.586 -10.863 23.408 1.00 91.62 125 GLN A C 1
ATOM 1001 O O . GLN A 1 125 ? -2.504 -11.093 23.954 1.00 91.62 125 GLN A O 1
ATOM 1006 N N . ARG A 1 126 ? -4.195 -11.767 22.639 1.00 90.25 126 ARG A N 1
ATOM 1007 C CA . ARG A 1 126 ? -3.635 -13.071 22.294 1.00 90.25 126 ARG A CA 1
ATOM 1008 C C . ARG A 1 126 ? -3.875 -13.351 20.827 1.00 90.25 126 ARG A C 1
ATOM 1010 O O . ARG A 1 126 ? -4.988 -13.203 20.334 1.00 90.25 126 ARG A O 1
ATOM 1017 N N . VAL A 1 127 ? -2.838 -13.834 20.158 1.00 90.94 127 VAL A N 1
ATOM 1018 C CA . VAL A 1 127 ? -2.958 -14.350 18.797 1.00 90.94 127 VAL A CA 1
ATOM 1019 C C . VAL A 1 127 ? -3.719 -15.675 18.851 1.00 90.94 127 VAL A C 1
ATOM 1021 O O . VAL A 1 127 ? -3.217 -16.651 19.408 1.00 90.94 127 VAL A O 1
ATOM 1024 N N . ARG A 1 128 ? -4.943 -15.697 18.313 1.00 89.25 128 ARG A N 1
ATOM 1025 C CA . ARG A 1 128 ? -5.801 -16.898 18.249 1.00 89.25 128 ARG A CA 1
ATOM 1026 C C . ARG A 1 128 ? -5.807 -17.524 16.862 1.00 89.25 128 ARG A C 1
ATOM 1028 O O . ARG A 1 128 ? -5.712 -18.739 16.732 1.00 89.25 128 ARG A O 1
ATOM 1035 N N . SER A 1 129 ? -5.894 -16.674 15.847 1.00 90.31 129 SER A N 1
ATOM 1036 C CA . SER A 1 129 ? -5.939 -17.048 14.439 1.00 90.31 129 SER A CA 1
ATOM 1037 C C . SER A 1 129 ? -5.015 -16.126 13.651 1.00 90.31 129 SER A C 1
ATOM 1039 O O . SER A 1 129 ? -4.867 -14.948 13.987 1.00 90.31 129 SER A O 1
ATOM 1041 N N . LEU A 1 130 ? -4.368 -16.659 12.621 1.00 92.19 130 LEU A N 1
ATOM 1042 C CA . LEU A 1 130 ? -3.466 -15.921 11.747 1.00 92.19 130 LEU A CA 1
ATOM 1043 C C . LEU A 1 130 ? -3.848 -16.194 10.303 1.00 92.19 130 LEU A C 1
ATOM 1045 O O . LEU A 1 130 ? -4.002 -17.348 9.908 1.00 92.19 130 LEU A O 1
ATOM 1049 N N . LEU A 1 131 ? -3.914 -15.129 9.512 1.00 93.19 131 LEU A N 1
ATOM 1050 C CA . LEU A 1 131 ? -3.788 -15.259 8.071 1.00 93.19 131 LEU A CA 1
ATOM 1051 C C . LEU A 1 131 ? -2.312 -15.116 7.732 1.00 93.19 131 LEU A C 1
ATOM 1053 O O . LEU A 1 131 ? -1.658 -14.160 8.149 1.00 93.19 131 LEU A O 1
ATOM 1057 N N . HIS A 1 132 ? -1.777 -16.077 6.994 1.00 92.31 132 HIS A N 1
ATOM 1058 C CA . HIS A 1 132 ? -0.405 -16.039 6.513 1.00 92.31 132 HIS A CA 1
ATOM 1059 C C . HIS A 1 132 ? -0.412 -16.145 4.997 1.00 92.31 132 HIS A C 1
ATOM 1061 O O . HIS A 1 132 ? -1.093 -16.998 4.431 1.00 92.31 132 HIS A O 1
ATOM 1067 N N . GLY A 1 133 ? 0.327 -15.247 4.355 1.00 87.25 133 GLY A N 1
ATOM 1068 C CA . GLY A 1 133 ? 0.477 -15.213 2.912 1.00 87.25 133 GLY A CA 1
ATOM 1069 C C . GLY A 1 133 ? 1.922 -14.945 2.519 1.00 87.25 133 GLY A C 1
ATOM 1070 O O . GLY A 1 133 ? 2.648 -14.186 3.163 1.00 87.25 133 GLY A O 1
ATOM 1071 N N . SER A 1 134 ? 2.335 -15.562 1.425 1.00 85.00 134 SER A N 1
ATOM 1072 C CA . SER A 1 134 ? 3.587 -15.283 0.729 1.00 85.00 134 SER A CA 1
ATOM 1073 C C . SER A 1 134 ? 3.370 -15.509 -0.762 1.00 85.00 134 SER A C 1
ATOM 1075 O O . SER A 1 134 ? 2.387 -16.141 -1.151 1.00 85.00 134 SER A O 1
ATOM 1077 N N . CYS A 1 135 ? 4.313 -15.060 -1.588 1.00 82.56 135 CYS A N 1
ATOM 1078 C CA . CYS A 1 135 ? 4.393 -15.463 -2.993 1.00 82.56 135 CYS A CA 1
ATOM 1079 C C . CYS A 1 135 ? 3.183 -15.033 -3.840 1.00 82.56 135 CYS A C 1
ATOM 1081 O O . CYS A 1 135 ? 2.529 -15.851 -4.491 1.00 82.56 135 CYS A O 1
ATOM 1083 N N . ARG A 1 136 ? 2.885 -13.732 -3.862 1.00 83.88 136 ARG A N 1
ATOM 1084 C CA . ARG A 1 136 ? 1.754 -13.167 -4.613 1.00 83.88 136 ARG A CA 1
ATOM 1085 C C . ARG A 1 136 ? 2.118 -12.919 -6.080 1.00 83.88 136 ARG A C 1
ATOM 1087 O O . ARG A 1 136 ? 2.169 -11.785 -6.546 1.00 83.88 136 ARG A O 1
ATOM 1094 N N . LYS A 1 137 ? 2.431 -13.990 -6.811 1.00 84.81 137 LYS A N 1
ATOM 1095 C CA . LYS A 1 137 ? 2.891 -13.909 -8.204 1.00 84.81 137 LYS A CA 1
ATOM 1096 C C . LYS A 1 137 ? 1.737 -13.501 -9.138 1.00 84.81 137 LYS A C 1
ATOM 1098 O O . LYS A 1 137 ? 0.845 -14.323 -9.343 1.00 84.81 137 LYS A O 1
ATOM 1103 N N . PRO A 1 138 ? 1.755 -12.305 -9.770 1.00 82.38 138 PRO A N 1
ATOM 1104 C CA . PRO A 1 138 ? 0.569 -11.767 -10.455 1.00 82.38 138 PRO A CA 1
ATOM 1105 C C . PRO A 1 138 ? 0.045 -12.618 -11.615 1.00 82.38 138 PRO A C 1
ATOM 1107 O O . PRO A 1 138 ? -1.143 -12.613 -11.909 1.00 82.38 138 PRO A O 1
ATOM 1110 N N . HIS A 1 139 ? 0.935 -13.344 -12.290 1.00 81.44 139 HIS A N 1
ATOM 1111 C CA . HIS A 1 139 ? 0.601 -14.154 -13.461 1.00 81.44 139 HIS A CA 1
ATOM 1112 C C . HIS A 1 139 ? 0.579 -15.662 -13.165 1.00 81.44 139 HIS A C 1
ATOM 1114 O O . HIS A 1 139 ? 0.667 -16.482 -14.081 1.00 81.44 139 HIS A O 1
ATOM 1120 N N . TYR A 1 140 ? 0.500 -16.048 -11.888 1.00 85.44 140 TYR A N 1
ATOM 1121 C CA . TYR A 1 140 ? 0.235 -17.434 -11.516 1.00 85.44 140 TYR A CA 1
ATOM 1122 C C . TYR A 1 140 ? -1.172 -17.854 -11.968 1.00 85.44 140 TYR A C 1
ATOM 1124 O O . TYR A 1 140 ? -2.107 -17.057 -11.965 1.00 85.44 140 TYR A O 1
ATOM 1132 N N . GLN A 1 141 ? -1.333 -19.121 -12.352 1.00 82.56 141 GLN A N 1
ATOM 1133 C CA . GLN A 1 141 ? -2.636 -19.674 -12.722 1.00 82.56 141 GLN A CA 1
ATOM 1134 C C . GLN A 1 141 ? -3.453 -19.975 -11.455 1.00 82.56 141 GLN A C 1
ATOM 1136 O O . GLN A 1 141 ? -3.477 -21.104 -10.973 1.00 82.56 141 GLN A O 1
ATOM 1141 N N . GLY A 1 142 ? -4.102 -18.951 -10.899 1.00 83.94 142 GLY A N 1
ATOM 1142 C CA . GLY A 1 142 ? -4.932 -19.052 -9.698 1.00 83.94 142 GLY A CA 1
ATOM 1143 C C . GLY A 1 142 ? -5.600 -17.726 -9.338 1.00 83.94 142 GLY A C 1
ATOM 1144 O O . GLY A 1 142 ? -5.394 -16.717 -10.010 1.00 83.94 142 GLY A O 1
ATOM 1145 N N . THR A 1 143 ? -6.419 -17.736 -8.286 1.00 82.06 143 THR A N 1
ATOM 1146 C CA . THR A 1 143 ? -6.941 -16.502 -7.687 1.00 82.06 143 THR A CA 1
ATOM 1147 C C . THR A 1 143 ? -5.935 -15.919 -6.700 1.00 82.06 143 THR A C 1
ATOM 1149 O O . THR A 1 143 ? -5.057 -16.611 -6.185 1.00 82.06 143 THR A O 1
ATOM 1152 N N . ASP A 1 144 ? -6.056 -14.621 -6.446 1.00 86.44 144 ASP A N 1
ATOM 1153 C CA . ASP A 1 144 ? -5.223 -13.926 -5.475 1.00 86.44 144 ASP A CA 1
ATOM 1154 C C . ASP A 1 144 ? -5.590 -14.352 -4.044 1.00 86.44 144 ASP A C 1
ATOM 1156 O O . ASP A 1 144 ? -6.739 -14.220 -3.619 1.00 86.44 144 ASP A O 1
ATOM 1160 N N . GLY A 1 145 ? -4.611 -14.840 -3.279 1.00 88.12 145 GLY A N 1
ATOM 1161 C CA . GLY A 1 145 ? -4.828 -15.280 -1.899 1.00 88.12 145 GLY A CA 1
ATOM 1162 C C . GLY A 1 145 ? -5.329 -14.169 -0.970 1.00 88.12 145 GLY A C 1
ATOM 1163 O O . GLY A 1 145 ? -6.069 -14.455 -0.032 1.00 88.12 145 GLY A O 1
ATOM 1164 N N . VAL A 1 146 ? -4.996 -12.901 -1.245 1.00 88.94 146 VAL A N 1
ATOM 1165 C CA . VAL A 1 146 ? -5.514 -11.758 -0.472 1.00 88.94 146 VAL A CA 1
ATOM 1166 C C . VAL A 1 146 ? -7.003 -11.535 -0.756 1.00 88.94 146 VAL A C 1
ATOM 1168 O O . VAL A 1 146 ? -7.745 -11.164 0.147 1.00 88.94 146 VAL A O 1
ATOM 1171 N N . VAL A 1 147 ? -7.470 -11.835 -1.972 1.00 89.56 147 VAL A N 1
ATOM 1172 C CA . VAL A 1 147 ? -8.902 -11.787 -2.316 1.00 89.56 147 VAL A CA 1
ATOM 1173 C C . VAL A 1 147 ? -9.673 -12.901 -1.606 1.00 89.56 147 VAL A C 1
ATOM 1175 O O . VAL A 1 147 ? -10.799 -12.690 -1.166 1.00 89.56 147 VAL A O 1
ATOM 1178 N N . GLU A 1 148 ? -9.086 -14.088 -1.447 1.00 91.12 148 GLU A N 1
ATOM 1179 C CA . GLU A 1 148 ? -9.720 -15.150 -0.653 1.00 91.12 148 GLU A CA 1
ATOM 1180 C C . GLU A 1 148 ? -9.731 -14.822 0.849 1.00 91.12 148 GLU A C 1
ATOM 1182 O O . GLU A 1 148 ? -10.715 -15.110 1.530 1.00 91.12 148 GLU A O 1
ATOM 1187 N N . ALA A 1 149 ? -8.686 -14.164 1.362 1.00 92.25 149 ALA A N 1
ATOM 1188 C CA . ALA A 1 149 ? -8.675 -13.625 2.721 1.00 92.25 149 ALA A CA 1
ATOM 1189 C C . ALA A 1 149 ? -9.781 -12.577 2.933 1.00 92.25 149 ALA A C 1
ATOM 1191 O O . ALA A 1 149 ? -10.484 -12.634 3.939 1.00 92.25 149 ALA A O 1
ATOM 1192 N N . ASP A 1 150 ? -9.973 -11.669 1.975 1.00 92.25 150 ASP A N 1
ATOM 1193 C CA . ASP A 1 150 ? -11.041 -10.666 1.997 1.00 92.25 150 ASP A CA 1
ATOM 1194 C C . ASP A 1 150 ? -12.439 -11.309 2.040 1.00 92.25 150 ASP A C 1
ATOM 1196 O O . ASP A 1 150 ? -13.242 -11.013 2.926 1.00 92.25 150 ASP A O 1
ATOM 1200 N N . LYS A 1 151 ? -12.701 -12.295 1.170 1.00 92.44 151 LYS A N 1
ATOM 1201 C CA . LYS A 1 151 ? -13.954 -13.073 1.189 1.00 92.44 151 LYS A CA 1
ATOM 1202 C C . LYS A 1 151 ? -14.162 -13.820 2.506 1.00 92.44 151 LYS A C 1
ATOM 1204 O O . LYS A 1 151 ? -15.292 -13.916 2.984 1.00 92.44 151 LYS A O 1
ATOM 1209 N N . TYR A 1 152 ? -13.095 -14.371 3.088 1.00 92.50 152 TYR A N 1
ATOM 1210 C CA . TYR A 1 152 ? -13.162 -15.035 4.390 1.00 92.50 152 TYR A CA 1
ATOM 1211 C C . TYR A 1 152 ? -13.595 -14.053 5.485 1.00 92.50 152 TYR A C 1
ATOM 1213 O O . TYR A 1 152 ? -14.524 -14.359 6.233 1.00 92.50 152 TYR A O 1
ATOM 1221 N N . LEU A 1 153 ? -12.995 -12.859 5.539 1.00 92.00 153 LEU A N 1
ATOM 1222 C CA . LEU A 1 153 ? -13.384 -11.806 6.484 1.00 92.00 153 LEU A CA 1
ATOM 1223 C C . LEU A 1 153 ? -14.832 -11.354 6.269 1.00 92.00 153 LEU A C 1
ATOM 1225 O O . LEU A 1 153 ? -15.585 -11.270 7.238 1.00 92.00 153 LEU A O 1
ATOM 1229 N N . GLN A 1 154 ? -15.257 -11.156 5.019 1.00 91.81 154 GLN A N 1
ATOM 1230 C CA . GLN A 1 154 ? -16.651 -10.844 4.694 1.00 91.81 154 GLN A CA 1
ATOM 1231 C C . GLN A 1 154 ? -17.614 -11.917 5.228 1.00 91.81 154 GLN A C 1
ATOM 1233 O O . GLN A 1 154 ? -18.650 -11.600 5.812 1.00 91.81 154 GLN A O 1
ATOM 1238 N N . GLY A 1 155 ? -17.259 -13.196 5.068 1.00 91.00 155 GLY A N 1
ATOM 1239 C CA . GLY A 1 155 ? -18.034 -14.314 5.600 1.00 91.00 155 GLY A CA 1
ATOM 1240 C C . GLY A 1 155 ? -18.121 -14.318 7.128 1.00 91.00 155 GLY A C 1
ATOM 1241 O O . GLY A 1 155 ? -19.153 -14.705 7.669 1.00 91.00 155 GLY A O 1
ATOM 1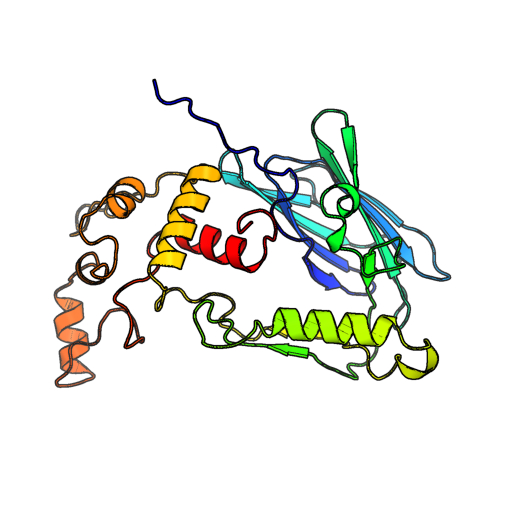242 N N . LEU A 1 156 ? -17.076 -13.866 7.828 1.00 89.94 156 LEU A N 1
ATOM 1243 C CA . LEU A 1 156 ? -17.096 -13.709 9.284 1.00 89.94 156 LEU A CA 1
ATOM 1244 C C . LEU A 1 156 ? -17.985 -12.549 9.737 1.00 89.94 156 LEU A C 1
ATOM 1246 O O . LEU A 1 156 ? -18.656 -12.678 10.754 1.00 89.94 156 LEU A O 1
ATOM 1250 N N . ILE A 1 157 ? -18.020 -11.441 8.996 1.00 87.12 157 ILE A N 1
ATOM 1251 C CA . ILE A 1 157 ? -18.872 -10.283 9.321 1.00 87.12 157 ILE A CA 1
ATOM 1252 C C . ILE A 1 157 ? -20.357 -10.649 9.243 1.00 87.12 157 ILE A C 1
ATOM 1254 O O . ILE A 1 157 ? -21.146 -10.183 10.057 1.00 87.12 157 ILE A O 1
ATOM 1258 N N . ALA A 1 158 ? -20.732 -11.525 8.308 1.00 84.19 158 ALA A N 1
ATOM 1259 C CA . ALA A 1 158 ? -22.110 -11.983 8.145 1.00 84.19 158 ALA A CA 1
ATOM 1260 C C . ALA A 1 158 ? -22.597 -12.944 9.254 1.00 84.19 158 ALA A C 1
ATOM 1262 O O . ALA A 1 158 ? -23.780 -13.288 9.283 1.00 84.19 158 ALA A O 1
ATOM 1263 N N . LYS A 1 159 ? -21.709 -13.418 10.140 1.00 83.69 159 LYS A N 1
ATOM 1264 C CA . LYS A 1 159 ? -22.053 -14.310 11.260 1.00 83.69 159 LYS A CA 1
ATOM 1265 C C . LYS A 1 159 ? -22.388 -13.513 12.524 1.00 83.69 159 LYS A C 1
ATOM 1267 O O . LYS A 1 159 ? -21.937 -12.386 12.713 1.00 83.69 159 LYS A O 1
ATOM 1272 N N . GLU A 1 160 ? -23.130 -14.125 13.447 1.00 66.56 160 GLU A N 1
ATOM 1273 C CA . GLU A 1 160 ? -23.384 -13.511 14.754 1.00 66.56 160 GLU A CA 1
ATOM 1274 C C . GLU A 1 160 ? -22.088 -13.355 15.569 1.00 66.56 160 GLU A C 1
ATOM 1276 O O . GLU A 1 160 ? -21.254 -14.257 15.638 1.00 66.56 160 GLU A O 1
ATOM 1281 N N . HIS A 1 161 ? -21.948 -12.221 16.266 1.00 67.44 161 HIS A N 1
ATOM 1282 C CA . HIS A 1 161 ? -20.734 -11.832 16.999 1.00 67.44 161 HIS A CA 1
ATOM 1283 C C . HIS A 1 161 ? -20.153 -12.917 17.926 1.00 67.44 161 HIS A C 1
ATOM 1285 O O . HIS A 1 161 ? -18.932 -13.007 18.067 1.00 67.44 161 HIS A O 1
ATOM 1291 N N . SER A 1 162 ? -21.006 -13.727 18.563 1.00 62.06 162 SER A N 1
ATOM 1292 C CA . SER A 1 162 ? -20.575 -14.755 19.522 1.00 62.06 162 SER A CA 1
ATOM 1293 C C . SER A 1 162 ? -19.846 -15.942 18.877 1.00 62.06 162 SER A C 1
ATOM 1295 O O . SER A 1 162 ? -19.048 -16.603 19.539 1.00 62.06 162 SER A O 1
ATOM 1297 N N . GLU A 1 163 ? -20.054 -16.178 17.580 1.00 61.78 163 GLU A N 1
ATOM 1298 C CA . GLU A 1 163 ? -19.435 -17.278 16.830 1.00 61.78 163 GLU A CA 1
ATOM 1299 C C . GLU A 1 163 ? -18.085 -16.877 16.210 1.00 61.78 163 GLU A C 1
ATOM 1301 O O . GLU A 1 163 ? -17.268 -17.726 15.865 1.00 61.78 163 GLU A O 1
ATOM 1306 N N . VAL A 1 164 ? -17.820 -15.572 16.101 1.00 72.06 164 VAL A N 1
ATOM 1307 C CA . VAL A 1 164 ? -16.715 -15.021 15.297 1.00 72.06 164 VAL A CA 1
ATOM 1308 C C . VAL A 1 164 ? -15.466 -14.724 16.123 1.00 72.06 164 VAL A C 1
ATOM 1310 O O . VAL A 1 164 ? -14.367 -14.628 15.578 1.00 72.06 164 VAL A O 1
ATOM 1313 N N . GLU A 1 165 ? -15.589 -14.585 17.445 1.00 72.62 165 GLU A N 1
ATOM 1314 C CA . GLU A 1 165 ? -14.512 -14.040 18.284 1.00 72.62 165 GLU A CA 1
ATOM 1315 C C . GLU A 1 165 ? -13.200 -14.846 18.220 1.00 72.62 165 GLU A C 1
ATOM 1317 O O . GLU A 1 165 ? -12.111 -14.277 18.313 1.00 72.62 165 GLU A O 1
ATOM 1322 N N . ASN A 1 166 ? -13.288 -16.164 18.027 1.00 74.94 166 ASN A N 1
ATOM 1323 C CA . ASN A 1 166 ? -12.115 -17.029 17.878 1.00 74.94 166 ASN A CA 1
ATOM 1324 C C . ASN A 1 166 ? -11.713 -17.272 16.413 1.00 74.94 166 ASN A C 1
ATOM 1326 O O . ASN A 1 166 ? -10.597 -17.727 16.167 1.00 74.94 166 ASN A O 1
ATOM 1330 N N . GLU A 1 167 ? -12.593 -16.978 15.452 1.00 83.88 167 GLU A N 1
ATOM 1331 C CA . GLU A 1 167 ? -12.344 -17.173 14.017 1.00 83.88 167 GLU A CA 1
ATOM 1332 C C . GLU A 1 167 ? -11.708 -15.941 13.358 1.00 83.88 167 GLU A C 1
ATOM 1334 O O . GLU A 1 167 ? -10.973 -16.082 12.373 1.00 83.88 167 GLU A O 1
ATOM 1339 N N . TRP A 1 168 ? -11.957 -14.746 13.911 1.00 88.62 168 TRP A N 1
ATOM 1340 C CA . TRP A 1 168 ? -11.397 -13.497 13.404 1.00 88.62 168 TRP A CA 1
ATOM 1341 C C . TRP A 1 168 ? -9.860 -13.509 13.472 1.00 88.62 168 TRP A C 1
ATOM 1343 O O . TRP A 1 168 ? -9.292 -13.687 14.558 1.00 88.62 168 TRP A O 1
ATOM 1353 N N . PRO A 1 169 ? -9.159 -13.295 12.345 1.00 91.88 169 PRO A N 1
ATOM 1354 C CA . PRO A 1 169 ? -7.705 -13.254 12.327 1.00 91.88 169 PRO A CA 1
ATOM 1355 C C . PRO A 1 169 ? -7.158 -12.142 13.219 1.00 91.88 169 PRO A C 1
ATOM 1357 O O . PRO A 1 169 ? -7.511 -10.972 13.090 1.00 91.88 169 PRO A O 1
ATOM 1360 N N . SER A 1 170 ? -6.245 -12.508 14.113 1.00 91.62 170 SER A N 1
ATOM 1361 C CA . SER A 1 170 ? -5.544 -11.565 14.983 1.00 91.62 170 SER A CA 1
ATOM 1362 C C . SER A 1 170 ? -4.532 -10.717 14.204 1.00 91.62 170 SER A C 1
ATOM 1364 O O . SER A 1 170 ? -4.238 -9.595 14.599 1.00 91.62 170 SER A O 1
ATOM 1366 N N . MET A 1 171 ? -3.973 -11.256 13.116 1.00 90.88 171 MET A N 1
ATOM 1367 C CA . MET A 1 171 ? -2.996 -10.576 12.266 1.00 90.88 171 MET A CA 1
ATOM 1368 C C . MET A 1 171 ? -2.948 -11.222 10.875 1.00 90.88 171 MET A C 1
ATOM 1370 O O . MET A 1 171 ? -3.113 -12.439 10.742 1.00 90.88 171 MET A O 1
ATOM 1374 N N . LEU A 1 172 ? -2.665 -10.403 9.858 1.00 91.88 172 LEU A N 1
ATOM 1375 C CA . LEU A 1 172 ? -2.188 -10.847 8.550 1.00 91.88 172 LEU A CA 1
ATOM 1376 C C . LEU A 1 172 ? -0.655 -10.769 8.522 1.00 91.88 172 LEU A C 1
ATOM 1378 O O . LEU A 1 172 ? -0.081 -9.687 8.639 1.00 91.88 172 LEU A O 1
ATOM 1382 N N . VAL A 1 173 ? 0.009 -11.909 8.351 1.00 91.94 173 VAL A N 1
ATOM 1383 C CA . VAL A 1 173 ? 1.467 -12.005 8.240 1.00 91.94 173 VAL A CA 1
ATOM 1384 C C . VAL A 1 173 ? 1.847 -12.218 6.779 1.00 91.94 173 VAL A C 1
ATOM 1386 O O . VAL A 1 173 ? 1.507 -13.242 6.189 1.00 91.94 173 VAL A O 1
ATOM 1389 N N . MET A 1 174 ? 2.597 -11.271 6.215 1.00 90.25 174 MET A N 1
ATOM 1390 C CA . MET A 1 174 ? 3.144 -11.360 4.858 1.00 90.25 174 MET A CA 1
ATOM 1391 C C . MET A 1 174 ? 4.662 -11.519 4.914 1.00 90.25 174 MET A C 1
ATOM 1393 O O . MET A 1 174 ? 5.381 -10.540 5.110 1.00 90.25 174 MET A O 1
ATOM 1397 N N . SER A 1 175 ? 5.155 -12.751 4.783 1.00 87.44 175 SER A N 1
ATOM 1398 C CA . SER A 1 175 ? 6.562 -13.080 5.073 1.00 87.44 175 SER A CA 1
ATOM 1399 C C . SER A 1 175 ? 7.543 -12.851 3.917 1.00 87.44 175 SER A C 1
ATOM 1401 O O . SER A 1 175 ? 8.737 -13.056 4.105 1.00 87.44 175 SER A O 1
ATOM 1403 N N . GLY A 1 176 ? 7.072 -12.444 2.736 1.00 84.56 176 GLY A N 1
ATOM 1404 C CA . GLY A 1 176 ? 7.925 -12.189 1.572 1.00 84.56 176 GLY A CA 1
ATOM 1405 C C . GLY A 1 176 ? 7.150 -12.174 0.257 1.00 84.56 176 GLY A C 1
ATOM 1406 O O . GLY A 1 176 ? 5.950 -12.453 0.243 1.00 84.56 176 GLY A O 1
ATOM 1407 N N . ASP A 1 177 ? 7.849 -11.842 -0.828 1.00 85.62 177 ASP A N 1
ATOM 1408 C CA . ASP A 1 177 ? 7.390 -11.950 -2.222 1.00 85.62 177 ASP A CA 1
ATOM 1409 C C . ASP A 1 177 ? 6.011 -11.320 -2.473 1.00 85.62 177 ASP A C 1
ATOM 1411 O O . ASP A 1 177 ? 5.124 -11.898 -3.107 1.00 85.62 177 ASP A O 1
ATOM 1415 N N . GLN A 1 178 ? 5.821 -10.115 -1.926 1.00 85.00 178 GLN A N 1
ATOM 1416 C CA . GLN A 1 178 ? 4.621 -9.305 -2.168 1.00 85.00 178 GLN A CA 1
ATOM 1417 C C . GLN A 1 178 ? 4.578 -8.774 -3.606 1.00 85.00 178 GLN A C 1
ATOM 1419 O O . GLN A 1 178 ? 3.497 -8.516 -4.124 1.00 85.00 178 GLN A O 1
ATOM 1424 N N . ILE A 1 179 ? 5.748 -8.636 -4.235 1.00 89.38 179 ILE A N 1
ATOM 1425 C CA . ILE A 1 179 ? 5.923 -8.394 -5.666 1.00 89.38 179 ILE A CA 1
ATOM 1426 C C . ILE A 1 179 ? 7.003 -9.331 -6.207 1.00 89.38 179 ILE A C 1
ATOM 1428 O O . ILE A 1 179 ? 7.873 -9.775 -5.456 1.00 89.38 179 ILE A O 1
ATOM 1432 N N . TYR A 1 180 ? 6.963 -9.580 -7.514 1.00 88.88 180 TYR A N 1
ATOM 1433 C CA . TYR A 1 180 ? 7.992 -10.313 -8.249 1.00 88.88 180 TYR A CA 1
ATOM 1434 C C . TYR A 1 180 ? 8.728 -9.335 -9.153 1.00 88.88 180 TYR A C 1
ATOM 1436 O O . TYR A 1 180 ? 8.094 -8.643 -9.950 1.00 88.88 180 TYR A O 1
ATOM 1444 N N . ALA A 1 181 ? 10.048 -9.256 -8.995 1.00 90.56 181 ALA A N 1
ATOM 1445 C CA . ALA A 1 181 ? 10.880 -8.307 -9.727 1.00 90.56 181 ALA A CA 1
ATOM 1446 C C . ALA A 1 181 ? 11.714 -8.964 -10.831 1.00 90.56 181 ALA A C 1
ATOM 1448 O O . ALA A 1 181 ? 12.115 -8.293 -11.770 1.00 90.56 181 ALA A O 1
ATOM 1449 N N . ASP A 1 182 ? 11.959 -10.263 -10.741 1.00 87.62 182 ASP A N 1
ATOM 1450 C CA . ASP A 1 182 ? 12.840 -11.041 -11.615 1.00 87.62 182 ASP A CA 1
ATOM 1451 C C . ASP A 1 182 ? 12.089 -12.015 -12.538 1.00 87.62 182 ASP A C 1
ATOM 1453 O O . ASP A 1 182 ? 12.706 -12.713 -13.337 1.00 87.62 182 ASP A O 1
ATOM 1457 N N . ASP A 1 183 ? 10.764 -12.073 -12.413 1.00 87.38 183 ASP A N 1
ATOM 1458 C CA . ASP A 1 183 ? 9.860 -12.891 -13.220 1.00 87.38 183 ASP A CA 1
ATOM 1459 C C . ASP A 1 183 ? 8.554 -12.108 -13.410 1.00 87.38 183 ASP A C 1
ATOM 1461 O O . ASP A 1 183 ? 7.613 -12.193 -12.610 1.00 87.38 183 ASP A O 1
ATOM 1465 N N . VAL A 1 184 ? 8.533 -11.258 -14.439 1.00 90.75 184 VAL A N 1
ATOM 1466 C CA . VAL A 1 184 ? 7.431 -10.327 -14.713 1.00 90.75 184 VAL A CA 1
ATOM 1467 C C . VAL A 1 184 ? 6.789 -10.673 -16.051 1.00 90.75 184 VAL A C 1
ATOM 1469 O O . VAL A 1 184 ? 7.436 -10.674 -17.091 1.00 90.75 184 VAL A O 1
ATOM 1472 N N . ALA A 1 185 ? 5.482 -10.929 -16.079 1.00 90.88 185 ALA A N 1
ATOM 1473 C CA . ALA A 1 185 ? 4.798 -11.148 -17.352 1.00 90.88 185 ALA A CA 1
ATOM 1474 C C . ALA A 1 185 ? 4.854 -9.878 -18.222 1.00 90.88 185 ALA A C 1
ATOM 1476 O O . ALA A 1 185 ? 4.652 -8.776 -17.716 1.00 90.88 185 ALA A O 1
ATOM 1477 N N . GLY A 1 186 ? 5.054 -10.015 -19.536 1.00 92.31 186 GLY A N 1
ATOM 1478 C CA . GLY A 1 186 ? 5.141 -8.856 -20.439 1.00 92.31 186 GLY A CA 1
ATOM 1479 C C . GLY A 1 186 ? 3.948 -7.888 -20.350 1.00 92.31 186 GLY A C 1
ATOM 1480 O O . GLY A 1 186 ? 4.180 -6.683 -20.266 1.00 92.31 186 GLY A O 1
ATOM 1481 N N . PRO A 1 187 ? 2.683 -8.360 -20.273 1.00 91.75 187 PRO A N 1
ATOM 1482 C CA . PRO A 1 187 ? 1.538 -7.479 -20.030 1.00 91.75 187 PRO A CA 1
ATOM 1483 C C . PRO A 1 187 ? 1.618 -6.706 -18.704 1.00 91.75 187 PRO A C 1
ATOM 1485 O O . PRO A 1 187 ? 1.273 -5.529 -18.668 1.00 91.75 187 PRO A O 1
ATOM 1488 N N . MET A 1 188 ? 2.118 -7.337 -17.634 1.00 92.19 188 MET A N 1
ATOM 1489 C CA . MET A 1 188 ? 2.332 -6.670 -16.343 1.00 92.19 188 MET A CA 1
ATOM 1490 C C . MET A 1 188 ? 3.410 -5.593 -16.466 1.00 92.19 188 MET A C 1
ATOM 1492 O O . MET A 1 188 ? 3.214 -4.479 -15.995 1.00 92.19 188 MET A O 1
ATOM 1496 N N . LEU A 1 189 ? 4.518 -5.883 -17.153 1.00 94.81 189 LEU A N 1
ATOM 1497 C CA . LEU A 1 189 ? 5.573 -4.898 -17.391 1.00 94.81 189 LEU A CA 1
ATOM 1498 C C . LEU A 1 189 ? 5.066 -3.693 -18.197 1.00 94.81 189 LEU A C 1
ATOM 1500 O O . LEU A 1 189 ? 5.371 -2.550 -17.869 1.00 94.81 189 LEU A O 1
ATOM 1504 N N . SER A 1 190 ? 4.214 -3.938 -19.192 1.00 94.25 190 SER A N 1
ATOM 1505 C CA . SER A 1 190 ? 3.568 -2.869 -19.955 1.00 94.25 190 SER A CA 1
ATOM 1506 C C . SER A 1 190 ? 2.634 -2.017 -19.090 1.00 94.25 190 SER A C 1
ATOM 1508 O O . SER A 1 190 ? 2.624 -0.792 -19.221 1.00 94.25 190 SER A O 1
ATOM 1510 N N . ALA A 1 191 ? 1.871 -2.630 -18.180 1.00 94.19 191 ALA A N 1
ATOM 1511 C CA . ALA A 1 191 ? 1.042 -1.899 -17.220 1.00 94.19 191 ALA A CA 1
ATOM 1512 C C . ALA A 1 191 ? 1.897 -1.065 -16.250 1.00 94.19 191 ALA A C 1
ATOM 1514 O O . ALA A 1 191 ? 1.578 0.091 -15.984 1.00 94.19 191 ALA A O 1
ATOM 1515 N N . ILE A 1 192 ? 3.022 -1.613 -15.783 1.00 95.50 192 ILE A N 1
ATOM 1516 C CA . ILE A 1 192 ? 3.995 -0.913 -14.934 1.00 95.50 192 ILE A CA 1
ATOM 1517 C C . ILE A 1 192 ? 4.519 0.349 -15.637 1.00 95.50 192 ILE A C 1
ATOM 1519 O O . ILE A 1 192 ? 4.509 1.423 -15.037 1.00 95.50 192 ILE A O 1
ATOM 1523 N N . HIS A 1 193 ? 4.919 0.258 -16.911 1.00 95.31 193 HIS A N 1
ATOM 1524 C CA . HIS A 1 193 ? 5.387 1.421 -17.684 1.00 95.31 193 HIS A CA 1
ATOM 1525 C C . HIS A 1 193 ? 4.292 2.475 -17.867 1.00 95.31 193 HIS A C 1
ATOM 1527 O O . HIS A 1 193 ? 4.558 3.672 -17.751 1.00 95.31 193 HIS A O 1
ATOM 1533 N N . GLN A 1 194 ? 3.050 2.046 -18.105 1.00 94.00 194 GLN A N 1
ATOM 1534 C CA . GLN A 1 194 ? 1.906 2.955 -18.199 1.00 94.00 194 GLN A CA 1
ATOM 1535 C C . GLN A 1 194 ? 1.657 3.684 -16.877 1.00 94.00 194 GLN A C 1
ATOM 1537 O O . GLN A 1 194 ? 1.534 4.906 -16.886 1.00 94.00 194 GLN A O 1
ATOM 1542 N N . VAL A 1 195 ? 1.650 2.975 -15.744 1.00 94.88 195 VAL A N 1
ATOM 1543 C CA . VAL A 1 195 ? 1.499 3.585 -14.413 1.00 94.88 195 VAL A CA 1
ATOM 1544 C C . VAL A 1 195 ? 2.632 4.561 -14.122 1.00 94.88 195 VAL A C 1
ATOM 1546 O O . VAL A 1 195 ? 2.361 5.673 -13.673 1.00 94.88 195 VAL A O 1
ATOM 1549 N N . ALA A 1 196 ? 3.879 4.196 -14.426 1.00 95.00 196 ALA A N 1
ATOM 1550 C CA . ALA A 1 196 ? 5.022 5.086 -14.244 1.00 95.00 196 ALA A CA 1
ATOM 1551 C C . ALA A 1 196 ? 4.858 6.397 -15.033 1.00 95.00 196 ALA A C 1
ATOM 1553 O O . ALA A 1 196 ? 5.144 7.474 -14.510 1.00 95.00 196 ALA A O 1
ATOM 1554 N N . ASN A 1 197 ? 4.335 6.325 -16.261 1.00 93.12 197 ASN A N 1
ATOM 1555 C CA . ASN A 1 197 ? 4.037 7.504 -17.071 1.00 93.12 197 ASN A CA 1
ATOM 1556 C C . ASN A 1 197 ? 2.842 8.312 -16.526 1.00 93.12 197 ASN A C 1
ATOM 1558 O O . ASN A 1 197 ? 2.934 9.531 -16.398 1.00 93.12 197 ASN A O 1
ATOM 1562 N N . ILE A 1 198 ? 1.736 7.648 -16.166 1.00 93.50 198 ILE A N 1
ATOM 1563 C CA . ILE A 1 198 ? 0.527 8.279 -15.601 1.00 93.50 198 ILE A CA 1
ATOM 1564 C C . ILE A 1 198 ? 0.872 9.057 -14.332 1.00 93.50 198 ILE A C 1
ATOM 1566 O O . ILE A 1 198 ? 0.497 10.221 -14.194 1.00 93.50 198 ILE A O 1
ATOM 1570 N N . LEU A 1 199 ? 1.629 8.429 -13.433 1.00 94.75 199 LEU A N 1
ATOM 1571 C CA . LEU A 1 199 ? 2.071 9.019 -12.176 1.00 94.75 199 LEU A CA 1
ATOM 1572 C C . LEU A 1 199 ? 3.325 9.889 -12.333 1.00 94.75 199 LEU A C 1
ATOM 1574 O O . LEU A 1 199 ? 3.837 10.381 -11.333 1.00 94.75 199 LEU A O 1
ATOM 1578 N N . GLN A 1 200 ? 3.806 10.122 -13.557 1.00 94.69 200 GLN A N 1
ATOM 1579 C CA . GLN A 1 200 ? 4.902 11.048 -13.868 1.00 94.69 200 GLN A CA 1
ATOM 1580 C C . GLN A 1 200 ? 6.181 10.761 -13.072 1.00 94.69 200 GLN A C 1
ATOM 1582 O O . GLN A 1 200 ? 6.777 11.668 -12.486 1.00 94.69 200 GLN A O 1
ATOM 1587 N N . PHE A 1 201 ? 6.583 9.494 -12.999 1.00 95.69 201 PHE A N 1
ATOM 1588 C CA . PHE A 1 201 ? 7.782 9.107 -12.263 1.00 95.69 201 PHE A CA 1
ATOM 1589 C C . PHE A 1 201 ? 9.027 9.813 -12.817 1.00 95.69 201 PHE A C 1
ATOM 1591 O O . PHE A 1 201 ? 9.147 9.978 -14.035 1.00 95.69 201 PHE A O 1
ATOM 1598 N N . PRO A 1 202 ? 9.937 10.267 -11.936 1.00 93.94 202 PRO A N 1
ATOM 1599 C CA . PRO A 1 202 ? 11.134 10.971 -12.364 1.00 93.94 202 PRO A CA 1
ATOM 1600 C C . PRO A 1 202 ? 12.025 10.066 -13.218 1.00 93.94 202 PRO A C 1
ATOM 1602 O O . PRO A 1 202 ? 12.098 8.856 -13.005 1.00 93.94 202 PRO A O 1
ATOM 1605 N N . GLU A 1 203 ? 12.733 10.668 -14.173 1.00 92.69 203 GLU A N 1
ATOM 1606 C CA . GLU A 1 203 ? 13.685 9.936 -15.001 1.00 92.69 203 GLU A CA 1
ATOM 1607 C C . GLU A 1 203 ? 14.913 9.534 -14.167 1.00 92.69 203 GLU A C 1
ATOM 1609 O O . GLU A 1 203 ? 15.722 10.373 -13.770 1.00 92.69 203 GLU A O 1
ATOM 1614 N N . GLU A 1 204 ? 15.074 8.237 -13.925 1.00 92.25 204 GLU A N 1
ATOM 1615 C CA . GLU A 1 204 ? 16.307 7.668 -13.374 1.00 92.25 204 GLU A CA 1
ATOM 1616 C C . GLU A 1 204 ? 17.388 7.586 -14.455 1.00 92.25 204 GLU A C 1
ATOM 1618 O O . GLU A 1 204 ? 17.080 7.265 -15.604 1.00 92.25 204 GLU A O 1
ATOM 1623 N N . ARG A 1 205 ? 18.647 7.857 -14.094 1.00 90.19 205 ARG A N 1
ATOM 1624 C CA . ARG A 1 205 ? 19.812 7.731 -14.982 1.00 90.19 205 ARG A CA 1
ATOM 1625 C C . ARG A 1 205 ? 20.868 6.851 -14.329 1.00 90.19 205 ARG A C 1
ATOM 1627 O O . ARG A 1 205 ? 21.283 7.127 -13.206 1.00 90.19 205 ARG A O 1
ATOM 1634 N N . TRP A 1 206 ? 21.309 5.825 -15.048 1.00 86.88 206 TRP A N 1
ATOM 1635 C CA . TRP A 1 206 ? 22.380 4.923 -14.629 1.00 86.88 206 TRP A CA 1
ATOM 1636 C C . TRP A 1 206 ? 23.654 5.170 -15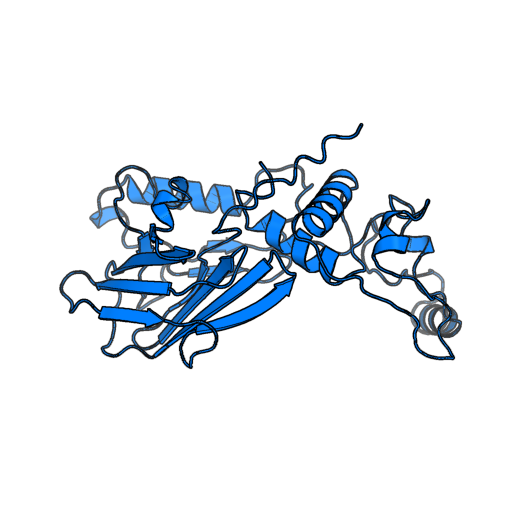.432 1.00 86.88 206 TRP A C 1
ATOM 1638 O O . TRP A 1 206 ? 23.620 5.749 -16.520 1.00 86.88 206 TRP A O 1
ATOM 1648 N N . GLY A 1 207 ? 24.778 4.736 -14.865 1.00 76.12 207 GLY A N 1
ATOM 1649 C CA . GLY A 1 207 ? 26.093 4.849 -15.488 1.00 76.12 207 GLY A CA 1
ATOM 1650 C C . GLY A 1 207 ? 26.621 6.271 -15.592 1.00 76.12 207 GLY A C 1
ATOM 1651 O O . GLY A 1 207 ? 27.219 6.641 -16.597 1.00 76.12 207 GLY A O 1
ATOM 1652 N N . THR A 1 208 ? 26.382 7.074 -14.552 1.00 74.44 208 THR A N 1
ATOM 1653 C CA . THR A 1 208 ? 26.977 8.410 -14.393 1.00 74.44 208 THR A CA 1
ATOM 1654 C C . THR A 1 208 ? 28.439 8.364 -13.947 1.00 74.44 208 THR A C 1
ATOM 1656 O O . THR A 1 208 ? 29.119 9.388 -13.992 1.00 74.44 208 THR A O 1
ATOM 1659 N N . ASP A 1 209 ? 28.916 7.198 -13.507 1.00 77.12 209 ASP A N 1
ATOM 1660 C CA . ASP A 1 209 ? 30.307 6.989 -13.120 1.00 77.12 209 ASP A CA 1
ATOM 1661 C C . ASP A 1 209 ? 31.192 6.769 -14.360 1.00 77.12 209 ASP A C 1
ATOM 1663 O O . ASP A 1 209 ? 30.749 6.119 -15.311 1.00 77.12 209 ASP A O 1
ATOM 1667 N N . PRO A 1 210 ? 32.450 7.256 -14.363 1.00 70.12 210 PRO A N 1
ATOM 1668 C CA . PRO A 1 210 ? 33.339 7.178 -15.528 1.00 70.12 210 PRO A CA 1
ATOM 1669 C C . PRO A 1 210 ? 33.611 5.759 -16.042 1.00 70.12 210 PRO A C 1
ATOM 1671 O O . PRO A 1 210 ? 33.900 5.590 -17.223 1.00 70.12 210 PRO A O 1
ATOM 1674 N N . ASP A 1 211 ? 33.520 4.763 -15.160 1.00 68.88 211 ASP A N 1
ATOM 1675 C CA . ASP A 1 211 ? 33.840 3.359 -15.439 1.00 68.88 211 ASP A CA 1
ATOM 1676 C C . ASP A 1 211 ? 32.587 2.512 -15.736 1.00 68.88 211 ASP A C 1
ATOM 1678 O O . ASP A 1 211 ? 32.628 1.284 -15.657 1.00 68.88 211 ASP A O 1
ATOM 1682 N N . SER A 1 212 ? 31.439 3.141 -16.016 1.00 68.62 212 SER A N 1
ATOM 1683 C CA . SER A 1 212 ? 30.204 2.406 -16.284 1.00 68.62 212 SER A CA 1
ATOM 1684 C C . SER A 1 212 ? 30.081 1.981 -17.745 1.00 68.62 212 SER A C 1
ATOM 1686 O O . SER A 1 212 ? 30.058 2.810 -18.651 1.00 68.62 212 SER A O 1
ATOM 1688 N N . ASP A 1 213 ? 29.905 0.678 -17.961 1.00 66.44 213 ASP A N 1
ATOM 1689 C CA . ASP A 1 213 ? 29.683 0.093 -19.289 1.00 66.44 213 ASP A CA 1
ATOM 1690 C C . ASP A 1 213 ? 28.248 0.296 -19.819 1.00 66.44 213 ASP A C 1
ATOM 1692 O O . ASP A 1 213 ? 27.957 -0.045 -20.967 1.00 66.44 213 ASP A O 1
ATOM 1696 N N . VAL A 1 214 ? 27.332 0.818 -18.993 1.00 67.38 214 VAL A N 1
ATOM 1697 C CA . VAL A 1 214 ? 25.922 1.030 -19.348 1.00 67.38 214 VAL A CA 1
ATOM 1698 C C . VAL A 1 214 ? 25.481 2.418 -18.896 1.00 67.38 214 VAL A C 1
ATOM 1700 O O . VAL A 1 214 ? 25.197 2.631 -17.720 1.00 67.38 214 VAL A O 1
ATOM 1703 N N . THR A 1 215 ? 25.363 3.348 -19.843 1.00 80.12 215 THR A N 1
ATOM 1704 C CA . THR A 1 215 ? 24.738 4.659 -19.624 1.00 80.12 215 THR A CA 1
ATOM 1705 C C . THR A 1 215 ? 23.359 4.661 -20.269 1.00 80.12 215 THR A C 1
ATOM 1707 O O . THR A 1 215 ? 23.247 4.577 -21.490 1.00 80.12 215 THR A O 1
ATOM 1710 N N . MET A 1 216 ? 22.309 4.732 -19.455 1.00 88.06 216 MET A N 1
ATOM 1711 C CA . MET A 1 216 ? 20.923 4.695 -19.928 1.00 88.06 216 MET A CA 1
ATOM 1712 C C . MET A 1 216 ? 20.003 5.388 -18.922 1.00 88.06 216 MET A C 1
ATOM 1714 O O . MET A 1 216 ? 20.261 5.363 -17.715 1.00 88.06 216 MET A O 1
ATOM 1718 N N . SER A 1 217 ? 18.924 5.995 -19.405 1.00 91.56 217 SER A N 1
ATOM 1719 C CA . SER A 1 217 ? 17.827 6.476 -18.571 1.00 91.56 217 SER A CA 1
ATOM 1720 C C . SER A 1 217 ? 16.657 5.494 -18.504 1.00 91.56 217 SER A C 1
ATOM 1722 O O . SER A 1 217 ? 16.467 4.657 -19.381 1.00 91.56 217 SER A O 1
ATOM 1724 N N . SER A 1 218 ? 15.813 5.618 -17.483 1.00 93.12 218 SER A N 1
ATOM 1725 C CA . SER A 1 218 ? 14.540 4.883 -17.400 1.00 93.12 218 SER A CA 1
ATOM 1726 C C . SER A 1 218 ? 13.629 5.131 -18.613 1.00 93.12 218 SER A C 1
ATOM 1728 O O . SER A 1 218 ? 12.980 4.205 -19.091 1.00 93.12 218 SER A O 1
ATOM 1730 N N . GLY A 1 219 ? 13.616 6.349 -19.167 1.00 92.38 219 GLY A N 1
ATOM 1731 C CA . GLY A 1 219 ? 12.854 6.666 -20.378 1.00 92.38 219 GLY A CA 1
ATOM 1732 C C . GLY A 1 219 ? 13.398 5.970 -21.630 1.00 92.38 219 GLY A C 1
ATOM 1733 O O . GLY A 1 219 ? 12.618 5.460 -22.437 1.00 92.38 219 GLY A O 1
ATOM 1734 N N . GLU A 1 220 ? 14.725 5.912 -21.774 1.00 93.12 220 GLU A N 1
ATOM 1735 C CA . GLU A 1 220 ? 15.408 5.168 -22.842 1.00 93.12 220 GLU A CA 1
ATOM 1736 C C . GLU A 1 220 ? 15.187 3.658 -22.689 1.00 93.12 220 GLU A C 1
ATOM 1738 O O . GLU A 1 220 ? 14.865 2.979 -23.663 1.00 93.12 220 GLU A O 1
ATOM 1743 N N . LEU A 1 221 ? 15.254 3.151 -21.456 1.00 92.69 221 LEU A N 1
ATOM 1744 C CA . LEU A 1 221 ? 14.969 1.761 -21.110 1.00 92.69 221 LEU A CA 1
ATOM 1745 C C . LEU A 1 221 ? 13.567 1.333 -21.564 1.00 92.69 221 LEU A C 1
ATOM 1747 O O . LEU A 1 221 ? 13.416 0.261 -22.147 1.00 92.69 221 LEU A O 1
ATOM 1751 N N . TYR A 1 222 ? 12.532 2.139 -21.317 1.00 93.44 222 TYR A N 1
ATOM 1752 C CA . TYR A 1 222 ? 11.151 1.780 -21.680 1.00 93.44 222 TYR A CA 1
ATOM 1753 C C . TYR A 1 222 ? 10.919 1.756 -23.198 1.00 93.44 222 TYR A C 1
ATOM 1755 O O . TYR A 1 222 ? 10.024 1.059 -23.672 1.00 93.44 222 TYR A O 1
ATOM 1763 N N . GLN A 1 223 ? 11.726 2.496 -23.965 1.00 93.44 223 GLN A N 1
ATOM 1764 C CA . GLN A 1 223 ? 11.647 2.565 -25.429 1.00 93.44 223 GLN A CA 1
ATOM 1765 C C . GLN A 1 223 ? 12.631 1.622 -26.136 1.00 93.44 223 GLN A C 1
ATOM 1767 O O . GLN A 1 223 ? 12.578 1.490 -27.360 1.00 93.44 223 GLN A O 1
ATOM 1772 N N . HIS A 1 224 ? 13.532 0.980 -25.391 1.00 94.00 224 HIS A N 1
ATOM 1773 C CA . HIS A 1 224 ? 14.553 0.111 -25.957 1.00 94.00 224 HIS A CA 1
ATOM 1774 C C . HIS A 1 224 ? 13.914 -1.084 -26.695 1.00 94.00 224 HIS A C 1
ATOM 1776 O O . HIS A 1 224 ? 12.956 -1.668 -26.180 1.00 94.00 224 HIS A O 1
ATOM 1782 N N . PRO A 1 225 ? 14.427 -1.508 -27.869 1.00 93.12 225 PRO A N 1
ATOM 1783 C CA . PRO A 1 225 ? 13.894 -2.673 -28.590 1.00 93.12 225 PRO A CA 1
ATOM 1784 C C . PRO A 1 225 ? 13.869 -3.950 -27.735 1.00 93.12 225 PRO A C 1
ATOM 1786 O O . PRO A 1 225 ? 12.940 -4.745 -27.841 1.00 93.12 225 PRO A O 1
ATOM 1789 N N . ASP A 1 226 ? 14.840 -4.082 -26.833 1.00 92.00 226 ASP A N 1
ATOM 1790 C CA . ASP A 1 226 ? 14.986 -5.236 -25.937 1.00 92.00 226 ASP A CA 1
ATOM 1791 C C . ASP A 1 226 ? 14.242 -5.062 -24.593 1.00 92.00 226 ASP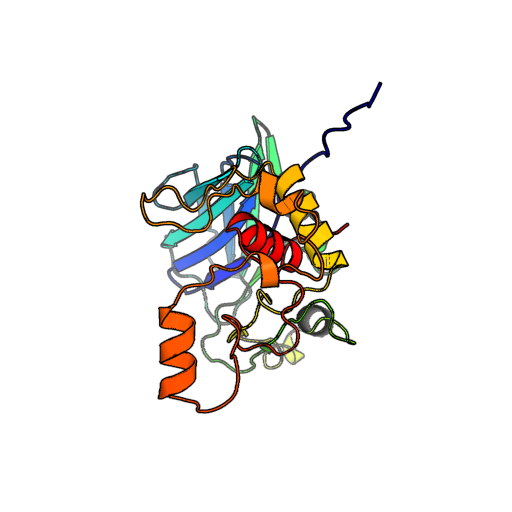 A C 1
ATOM 1793 O O . ASP A 1 226 ? 14.386 -5.872 -23.680 1.00 92.00 226 ASP A O 1
ATOM 1797 N N . SER A 1 227 ? 13.423 -4.009 -24.442 1.00 91.75 227 SER A N 1
ATOM 1798 C CA . SER A 1 227 ? 12.705 -3.695 -23.191 1.00 91.75 227 SER A CA 1
ATOM 1799 C C . SER A 1 227 ? 11.669 -4.751 -22.789 1.00 91.75 227 SER A C 1
ATOM 1801 O O . SER A 1 227 ? 11.226 -4.769 -21.640 1.00 91.75 227 SER A O 1
ATOM 1803 N N . TYR A 1 228 ? 11.290 -5.642 -23.710 1.00 92.38 228 TYR A N 1
ATOM 1804 C CA . TYR A 1 228 ? 10.348 -6.732 -23.473 1.00 92.38 228 TYR A CA 1
ATOM 1805 C C . TYR A 1 228 ? 10.911 -8.056 -23.988 1.00 92.38 228 TYR A C 1
ATOM 1807 O O . TYR A 1 228 ? 11.289 -8.170 -25.151 1.00 92.38 228 TYR A O 1
ATOM 1815 N N . TYR A 1 229 ? 10.903 -9.072 -23.128 1.00 90.19 229 TYR A N 1
ATOM 1816 C CA . TYR A 1 229 ? 11.337 -10.450 -23.384 1.00 90.19 229 TYR A CA 1
ATOM 1817 C C . TYR A 1 229 ? 12.812 -10.623 -23.787 1.00 90.19 229 TYR A C 1
ATOM 1819 O O . TYR A 1 229 ? 13.210 -11.721 -24.166 1.00 90.19 229 TYR A O 1
ATOM 1827 N N . GLN A 1 230 ? 13.611 -9.556 -23.732 1.00 89.44 230 GLN A N 1
ATOM 1828 C CA . GLN A 1 230 ? 15.053 -9.555 -24.007 1.00 89.44 230 GLN A CA 1
ATOM 1829 C C . GLN A 1 230 ? 15.803 -8.644 -23.019 1.00 89.44 230 GLN A C 1
ATOM 1831 O O . GLN A 1 230 ? 16.907 -8.174 -23.294 1.00 89.44 230 GLN A O 1
ATOM 1836 N N . ARG A 1 231 ? 15.209 -8.357 -21.848 1.00 89.06 231 ARG A N 1
ATOM 1837 C CA . ARG A 1 231 ? 15.785 -7.385 -20.899 1.00 89.06 231 ARG A CA 1
ATOM 1838 C C . ARG A 1 231 ? 17.090 -7.863 -20.287 1.00 89.06 231 ARG A C 1
ATOM 1840 O O . ARG A 1 231 ? 17.856 -7.054 -19.778 1.00 89.06 231 ARG A O 1
ATOM 1847 N N . ASP A 1 232 ? 17.360 -9.163 -20.323 1.00 82.19 232 ASP A N 1
ATOM 1848 C CA . ASP A 1 232 ? 18.633 -9.738 -19.897 1.00 82.19 232 ASP A CA 1
ATOM 1849 C C . ASP A 1 232 ? 19.820 -9.185 -20.703 1.00 82.19 232 ASP A C 1
ATOM 1851 O O . ASP A 1 232 ? 20.921 -9.082 -20.163 1.00 82.19 232 ASP A O 1
ATOM 1855 N N . GLN A 1 233 ? 19.588 -8.744 -21.946 1.00 81.44 233 GLN A N 1
ATOM 1856 C CA . GLN A 1 233 ? 20.589 -8.075 -22.784 1.00 81.44 233 GLN A CA 1
ATOM 1857 C C . GLN A 1 233 ? 20.965 -6.671 -22.2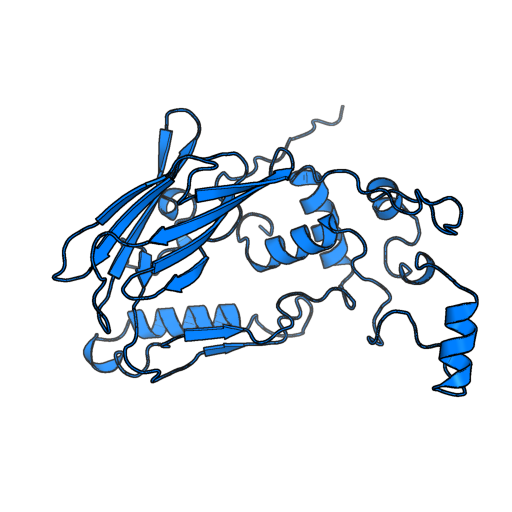77 1.00 81.44 233 GLN A C 1
ATOM 1859 O O . GLN A 1 233 ? 22.013 -6.149 -22.651 1.00 81.44 233 GLN A O 1
ATOM 1864 N N . LEU A 1 234 ? 20.138 -6.065 -21.416 1.00 82.56 234 LEU A N 1
ATOM 1865 C CA . LEU A 1 234 ? 20.341 -4.719 -20.861 1.00 82.56 234 LEU A CA 1
ATOM 1866 C C . LEU A 1 234 ? 21.154 -4.720 -19.565 1.00 82.56 234 LEU A C 1
ATOM 1868 O O . LEU A 1 234 ? 21.491 -3.661 -19.033 1.00 82.56 234 LEU A O 1
ATOM 1872 N N . LEU A 1 235 ? 21.453 -5.903 -19.030 1.00 77.38 235 LEU A N 1
ATOM 1873 C CA . LEU A 1 235 ? 22.185 -6.049 -17.785 1.00 77.38 235 LEU A CA 1
ATOM 1874 C C . LEU A 1 235 ? 23.691 -5.807 -17.986 1.00 77.38 235 LEU A C 1
ATOM 1876 O O . LEU A 1 235 ? 24.267 -6.277 -18.974 1.00 77.38 235 LEU A O 1
ATOM 1880 N N . PRO A 1 236 ? 24.376 -5.156 -17.024 1.00 69.38 236 PRO A N 1
ATOM 1881 C CA . PRO A 1 236 ? 25.816 -4.942 -17.104 1.00 69.38 236 PRO A CA 1
ATOM 1882 C C . PRO A 1 236 ? 26.589 -6.259 -17.245 1.00 69.38 236 PRO A C 1
ATOM 1884 O O . PRO A 1 236 ? 26.428 -7.196 -16.457 1.00 69.38 236 PRO A O 1
ATOM 1887 N N . CYS A 1 237 ? 27.486 -6.316 -18.227 1.00 57.31 237 CYS A N 1
ATOM 1888 C CA . CYS A 1 237 ? 28.334 -7.473 -18.491 1.00 57.31 237 CYS A CA 1
ATOM 1889 C C . CYS A 1 237 ? 29.768 -7.240 -17.984 1.00 57.31 237 CYS A C 1
ATOM 1891 O O . CYS A 1 237 ? 30.660 -6.984 -18.784 1.00 57.31 237 CYS A O 1
ATOM 1893 N N . THR A 1 238 ? 30.032 -7.376 -16.680 1.00 52.75 238 THR A N 1
ATOM 1894 C CA . THR A 1 238 ? 31.409 -7.247 -16.155 1.00 52.75 238 THR A CA 1
ATOM 1895 C C . THR A 1 238 ? 32.253 -8.514 -16.378 1.00 52.75 238 THR A C 1
ATOM 1897 O O . THR A 1 238 ? 31.748 -9.644 -16.354 1.00 52.75 238 THR A O 1
ATOM 1900 N N . GLU A 1 239 ? 33.571 -8.358 -16.573 1.00 48.81 239 GLU A N 1
ATOM 1901 C CA . GLU A 1 239 ? 34.514 -9.491 -16.662 1.00 48.81 239 GLU A CA 1
ATOM 1902 C C . GLU A 1 239 ? 34.596 -10.296 -15.350 1.00 48.81 239 GLU A C 1
ATOM 1904 O O . GLU A 1 239 ? 34.738 -11.521 -15.386 1.00 48.81 239 GLU A O 1
ATOM 1909 N N . ASP A 1 240 ? 34.395 -9.655 -14.196 1.00 46.66 240 ASP A N 1
ATOM 1910 C CA . ASP A 1 240 ? 34.362 -10.324 -12.888 1.00 46.66 240 ASP A CA 1
ATOM 1911 C C . ASP A 1 240 ? 33.122 -11.203 -12.686 1.00 46.66 240 ASP A C 1
ATOM 1913 O O . ASP A 1 240 ? 33.222 -12.265 -12.061 1.00 46.66 240 ASP A O 1
ATOM 1917 N N . ASN A 1 241 ? 31.987 -10.874 -13.318 1.00 49.75 241 ASN A N 1
ATOM 1918 C CA . ASN A 1 241 ? 30.845 -11.789 -13.397 1.00 49.75 241 ASN A CA 1
ATOM 1919 C C . ASN A 1 241 ? 31.186 -13.059 -14.190 1.00 49.75 241 ASN A C 1
ATOM 1921 O O . ASN A 1 241 ? 30.632 -14.119 -13.913 1.00 49.75 241 ASN A O 1
ATOM 1925 N N . ARG A 1 242 ? 32.145 -13.022 -15.129 1.00 46.09 242 ARG A N 1
ATOM 1926 C CA . ARG A 1 242 ? 32.625 -14.245 -15.802 1.00 46.09 242 ARG A CA 1
ATOM 1927 C C . ARG A 1 242 ? 33.512 -15.085 -14.887 1.00 46.09 242 ARG A C 1
ATOM 1929 O O . ARG A 1 242 ? 33.435 -16.312 -14.953 1.00 46.09 242 ARG A O 1
ATOM 1936 N N . ASN A 1 243 ? 34.334 -14.455 -14.044 1.00 38.75 243 ASN A N 1
ATOM 1937 C CA . ASN A 1 243 ? 35.299 -15.139 -13.177 1.00 38.75 243 ASN A CA 1
ATOM 1938 C C . ASN A 1 243 ? 34.680 -15.686 -11.882 1.00 38.75 243 ASN A C 1
ATOM 1940 O O . ASN A 1 243 ? 34.981 -16.825 -11.524 1.00 38.75 243 ASN A O 1
ATOM 1944 N N . LEU A 1 244 ? 33.771 -14.967 -11.216 1.00 44.03 244 LEU A N 1
ATOM 1945 C CA . LEU A 1 244 ? 33.043 -15.475 -10.039 1.00 44.03 244 LEU A CA 1
ATOM 1946 C C . LEU A 1 244 ? 32.138 -16.663 -10.398 1.00 44.03 244 LEU A C 1
ATOM 1948 O O . LEU A 1 244 ? 32.144 -17.685 -9.707 1.00 44.03 244 LEU A O 1
ATOM 1952 N N . VAL A 1 245 ? 31.448 -16.578 -11.539 1.00 44.91 245 VAL A N 1
ATOM 1953 C CA . VAL A 1 245 ? 30.645 -17.672 -12.102 1.00 44.91 245 VAL A CA 1
ATOM 1954 C C . VAL A 1 245 ? 31.514 -18.883 -12.467 1.00 44.91 245 VAL A C 1
ATOM 1956 O O . VAL A 1 245 ? 31.131 -20.020 -12.193 1.00 44.91 245 VAL A O 1
ATOM 1959 N N . LYS A 1 246 ? 32.719 -18.669 -13.017 1.00 40.53 246 LYS A N 1
ATOM 1960 C CA . LYS A 1 246 ? 33.678 -19.752 -13.309 1.00 40.53 246 LYS A CA 1
ATOM 1961 C C . LYS A 1 246 ? 34.257 -20.416 -12.059 1.00 40.53 246 LYS A C 1
ATOM 1963 O O . LYS A 1 246 ? 34.491 -21.621 -12.087 1.00 40.53 246 LYS A O 1
ATOM 1968 N N . THR A 1 247 ? 34.542 -19.640 -11.014 1.00 43.44 247 THR A N 1
ATOM 1969 C CA . THR A 1 247 ? 35.385 -20.082 -9.887 1.00 43.44 247 THR A CA 1
ATOM 1970 C C . THR A 1 247 ? 34.583 -20.772 -8.781 1.00 43.44 247 THR A C 1
ATOM 1972 O O . THR A 1 247 ? 35.095 -21.698 -8.159 1.00 43.44 247 THR A O 1
ATOM 1975 N N . LEU A 1 248 ? 33.321 -20.386 -8.557 1.00 44.72 248 LEU A N 1
ATOM 1976 C CA . LEU A 1 248 ? 32.467 -20.997 -7.525 1.00 44.72 248 LEU A CA 1
ATOM 1977 C C . LEU A 1 248 ? 31.522 -22.086 -8.062 1.00 44.72 248 LEU A C 1
ATOM 1979 O O . LEU A 1 248 ? 31.117 -22.964 -7.305 1.00 44.72 248 LEU A O 1
ATOM 1983 N N . PHE A 1 249 ? 31.179 -22.066 -9.356 1.00 48.47 249 PHE A N 1
ATOM 1984 C CA . PHE A 1 249 ? 30.152 -22.943 -9.938 1.00 48.47 249 PHE A CA 1
ATOM 1985 C C . PHE A 1 249 ? 30.520 -23.393 -11.355 1.00 48.47 249 PHE A C 1
ATOM 1987 O O . PHE A 1 249 ? 29.808 -23.098 -12.315 1.00 48.47 249 PHE A O 1
ATOM 1994 N N . GLY A 1 250 ? 31.648 -24.102 -11.478 1.00 40.19 250 GLY A N 1
ATOM 1995 C CA . GLY A 1 250 ? 32.192 -24.590 -12.745 1.00 40.19 250 GLY A CA 1
ATOM 1996 C C . GLY A 1 250 ? 31.126 -25.093 -13.726 1.00 40.19 250 GLY A C 1
ATOM 1997 O O . GLY A 1 250 ? 30.624 -26.204 -13.591 1.00 40.19 250 GLY A O 1
ATOM 1998 N N . GLY A 1 251 ? 30.816 -24.270 -14.735 1.00 35.53 251 GLY A N 1
ATOM 1999 C CA . GLY A 1 251 ? 30.160 -24.709 -15.969 1.00 35.53 251 GLY A CA 1
ATOM 2000 C C . GLY A 1 251 ? 28.867 -24.010 -16.398 1.00 35.53 251 GLY A C 1
ATOM 2001 O O . GLY A 1 251 ? 28.490 -24.195 -17.550 1.00 35.53 251 GLY A O 1
ATOM 2002 N N . ALA A 1 252 ? 28.203 -23.190 -15.577 1.00 39.47 252 ALA A N 1
ATOM 2003 C CA . ALA A 1 252 ? 26.960 -22.525 -15.997 1.00 39.47 252 ALA A CA 1
ATOM 2004 C C . ALA A 1 252 ? 27.042 -21.007 -15.817 1.00 39.47 252 ALA A C 1
ATOM 2006 O O . ALA A 1 252 ? 27.254 -20.544 -14.700 1.00 39.47 252 ALA A O 1
ATOM 2007 N N . LYS A 1 253 ? 26.836 -20.236 -16.902 1.00 41.03 253 LYS A N 1
ATOM 2008 C CA . LYS A 1 253 ? 26.508 -18.803 -16.820 1.00 41.03 253 LYS A CA 1
ATOM 2009 C C . LYS A 1 253 ? 25.288 -18.673 -15.908 1.00 41.03 253 LYS A C 1
ATOM 2011 O O . LYS A 1 253 ? 24.186 -18.984 -16.346 1.00 41.03 253 LYS A O 1
ATOM 2016 N N . LYS A 1 254 ? 25.472 -18.279 -14.649 1.00 42.12 254 LYS A N 1
ATOM 2017 C CA . LYS A 1 254 ? 24.336 -17.875 -13.825 1.00 42.12 254 LYS A CA 1
ATOM 2018 C C . LYS A 1 254 ? 24.048 -16.406 -14.145 1.00 42.12 254 LYS A C 1
ATOM 2020 O O . LYS A 1 254 ? 24.977 -15.604 -14.034 1.00 42.12 254 LYS A O 1
ATOM 2025 N N . PRO A 1 255 ? 22.837 -16.067 -14.615 1.00 50.78 255 PRO A N 1
ATOM 2026 C CA . PRO A 1 255 ? 22.445 -14.677 -14.798 1.00 50.78 255 PRO A CA 1
ATOM 2027 C C . PRO A 1 255 ? 22.466 -13.932 -13.453 1.00 50.78 255 PRO A C 1
ATOM 2029 O O . PRO A 1 255 ? 22.538 -14.550 -12.391 1.00 50.78 255 PRO A O 1
ATOM 2032 N N . ILE A 1 256 ? 22.418 -12.596 -13.502 1.00 59.81 256 ILE A N 1
ATOM 2033 C CA . ILE A 1 256 ? 22.302 -11.732 -12.310 1.00 59.81 256 ILE A CA 1
ATOM 2034 C C . ILE A 1 256 ? 21.068 -12.120 -11.470 1.00 59.81 256 ILE A C 1
ATOM 2036 O O . ILE A 1 256 ? 21.075 -11.978 -10.250 1.00 59.81 256 ILE A O 1
ATOM 2040 N N . PHE A 1 257 ? 20.044 -12.679 -12.117 1.00 58.12 257 PHE A N 1
ATOM 2041 C CA . PHE A 1 257 ? 18.848 -13.210 -11.477 1.00 58.12 257 PHE A CA 1
ATOM 2042 C C . PHE A 1 257 ? 18.975 -14.695 -11.132 1.00 58.12 257 PHE A C 1
ATOM 2044 O O . PHE A 1 257 ? 19.555 -15.492 -11.868 1.00 58.12 257 PHE A O 1
ATOM 2051 N N . THR A 1 258 ? 18.386 -15.081 -10.003 1.00 52.78 258 THR A N 1
ATOM 2052 C CA . THR A 1 258 ? 18.276 -16.478 -9.563 1.00 52.78 258 THR A CA 1
ATOM 2053 C C . THR A 1 258 ? 17.109 -17.216 -10.229 1.00 52.78 258 THR A C 1
ATOM 2055 O O . THR A 1 258 ? 17.076 -18.448 -10.184 1.00 52.78 258 THR A O 1
ATOM 2058 N N . SER A 1 259 ? 16.178 -16.489 -10.858 1.00 56.53 259 SER A N 1
ATOM 2059 C CA . SER A 1 259 ? 15.063 -17.036 -11.636 1.00 56.53 259 SER A CA 1
ATOM 2060 C C . SER A 1 259 ? 15.516 -17.661 -12.962 1.00 56.53 259 SER A C 1
ATOM 2062 O O . SER A 1 259 ? 16.463 -17.212 -13.606 1.00 56.53 259 SER A O 1
ATOM 2064 N N . THR A 1 260 ? 14.800 -18.706 -13.386 1.00 53.66 260 THR A N 1
ATOM 2065 C CA . THR A 1 260 ? 14.957 -19.341 -14.710 1.00 53.66 260 THR A CA 1
ATOM 2066 C C . THR A 1 260 ? 14.061 -18.713 -15.786 1.00 53.66 260 THR A C 1
ATOM 2068 O O . THR A 1 260 ? 14.218 -19.047 -16.955 1.00 53.66 260 THR A O 1
ATOM 2071 N N . ASN A 1 261 ? 13.186 -17.773 -15.401 1.00 59.75 261 ASN A N 1
ATOM 2072 C CA . ASN A 1 261 ? 12.236 -17.051 -16.256 1.00 59.75 261 ASN A CA 1
ATOM 2073 C C . ASN A 1 261 ? 12.499 -15.530 -16.199 1.00 59.75 261 ASN A C 1
ATOM 2075 O O . ASN A 1 261 ? 11.612 -14.755 -15.850 1.00 59.75 261 ASN A O 1
ATOM 2079 N N . ALA A 1 262 ? 13.735 -15.106 -16.481 1.00 63.91 262 ALA A N 1
ATOM 2080 C CA . ALA A 1 262 ? 14.189 -13.720 -16.296 1.00 63.91 262 ALA A CA 1
ATOM 2081 C C . ALA A 1 262 ? 14.094 -12.829 -17.556 1.00 63.91 262 ALA A C 1
ATOM 2083 O O . ALA A 1 262 ? 14.641 -11.722 -17.564 1.00 63.91 262 ALA A O 1
ATOM 2084 N N . ASP A 1 263 ? 13.401 -13.289 -18.608 1.00 79.88 263 ASP A N 1
ATOM 2085 C CA . ASP A 1 263 ? 13.251 -12.576 -19.894 1.00 79.88 263 ASP A CA 1
ATOM 2086 C C . ASP A 1 263 ? 12.674 -11.158 -19.712 1.00 79.88 263 ASP A C 1
ATOM 2088 O O . ASP A 1 263 ? 12.973 -10.232 -20.470 1.00 79.88 263 ASP A O 1
ATOM 2092 N N . ASN A 1 264 ? 11.862 -10.986 -18.668 1.00 89.50 264 ASN A N 1
ATOM 2093 C CA . ASN A 1 264 ? 11.350 -9.712 -18.189 1.00 89.50 264 ASN A CA 1
ATOM 2094 C C . ASN A 1 264 ? 11.600 -9.590 -16.685 1.00 89.50 264 ASN A C 1
ATOM 2096 O O . ASN A 1 264 ? 11.210 -10.460 -15.904 1.00 89.50 264 ASN A O 1
ATOM 2100 N N . HIS A 1 265 ? 12.177 -8.463 -16.288 1.00 90.94 265 HIS A N 1
ATOM 2101 C CA . HIS A 1 265 ? 12.469 -8.115 -14.906 1.00 90.94 265 HIS A CA 1
ATOM 2102 C C . HIS A 1 265 ? 12.445 -6.591 -14.732 1.00 90.94 265 HIS A C 1
ATOM 2104 O O . HIS A 1 265 ? 12.630 -5.835 -15.692 1.00 90.94 265 HIS A O 1
ATOM 2110 N N . LEU A 1 266 ? 12.213 -6.141 -13.504 1.00 93.44 266 LEU A N 1
ATOM 2111 C CA . LEU A 1 266 ? 12.233 -4.734 -13.125 1.00 93.44 266 LEU A CA 1
ATOM 2112 C C . LEU A 1 266 ? 13.683 -4.269 -12.958 1.00 93.44 266 LEU A C 1
ATOM 2114 O O . LEU A 1 266 ? 14.525 -4.984 -12.413 1.00 93.44 266 LEU A O 1
ATOM 2118 N N . ILE A 1 267 ? 13.960 -3.058 -13.421 1.00 91.81 267 ILE A N 1
ATOM 2119 C CA . ILE A 1 267 ? 15.278 -2.422 -13.408 1.00 91.81 267 ILE A CA 1
ATOM 2120 C C . ILE A 1 267 ? 15.204 -1.100 -12.639 1.00 91.81 267 ILE A C 1
ATOM 2122 O O . ILE A 1 267 ? 16.036 -0.866 -11.766 1.00 91.81 267 ILE A O 1
ATOM 2126 N N . SER A 1 268 ? 14.211 -0.252 -12.927 1.00 93.06 268 SER A N 1
ATOM 2127 C CA . SER A 1 268 ? 14.118 1.095 -12.348 1.00 93.06 268 SER A CA 1
ATOM 2128 C C . SER A 1 268 ? 13.353 1.129 -11.027 1.00 93.06 268 SER A C 1
ATOM 2130 O O . SER A 1 268 ? 12.397 0.376 -10.849 1.00 93.06 268 SER A O 1
ATOM 2132 N N . LEU A 1 269 ? 13.708 2.027 -10.102 1.00 94.12 269 LEU A N 1
ATOM 2133 C CA . LEU A 1 269 ? 12.931 2.265 -8.879 1.00 94.12 269 LEU A CA 1
ATOM 2134 C C . LEU A 1 269 ? 11.463 2.576 -9.205 1.00 94.12 269 LEU A C 1
ATOM 2136 O O . LEU A 1 269 ? 10.564 2.100 -8.511 1.00 94.12 269 LEU A O 1
ATOM 2140 N N . GLY A 1 270 ? 11.215 3.329 -10.276 1.00 95.38 270 GLY A N 1
ATOM 2141 C CA . GLY A 1 270 ? 9.880 3.578 -10.802 1.00 95.38 270 GLY A CA 1
ATOM 2142 C C . GLY A 1 270 ? 9.129 2.286 -11.133 1.00 95.38 270 GLY A C 1
ATOM 2143 O O . GLY A 1 270 ? 7.975 2.137 -10.744 1.00 95.38 270 GLY A O 1
ATOM 2144 N N . GLU A 1 271 ? 9.772 1.312 -11.774 1.00 95.81 271 GLU A N 1
ATOM 2145 C CA . GLU A 1 271 ? 9.169 0.006 -12.053 1.00 95.81 271 GLU A CA 1
ATOM 2146 C C . GLU A 1 271 ? 8.821 -0.758 -10.767 1.00 95.81 271 GLU A C 1
ATOM 2148 O O . GLU A 1 271 ? 7.721 -1.309 -10.669 1.00 95.81 271 GLU A O 1
ATOM 2153 N N . TYR A 1 272 ? 9.698 -0.742 -9.755 1.00 95.50 272 TYR A N 1
ATOM 2154 C CA . TYR A 1 272 ? 9.414 -1.346 -8.444 1.00 95.50 272 TYR A CA 1
ATOM 2155 C C . TYR A 1 272 ? 8.208 -0.690 -7.764 1.00 95.50 272 TYR A C 1
ATOM 2157 O O . TYR A 1 272 ? 7.306 -1.389 -7.295 1.00 95.50 272 TYR A O 1
ATOM 2165 N N . MET A 1 273 ? 8.156 0.644 -7.740 1.00 95.25 273 MET A N 1
ATOM 2166 C CA . MET A 1 273 ? 7.056 1.380 -7.112 1.00 95.25 273 MET A CA 1
ATOM 2167 C C . MET A 1 273 ? 5.734 1.182 -7.850 1.00 95.25 273 MET A C 1
ATOM 2169 O O . MET A 1 273 ? 4.712 0.949 -7.209 1.00 95.25 273 MET A O 1
ATOM 2173 N N . ALA A 1 274 ? 5.736 1.215 -9.185 1.00 95.12 274 ALA A N 1
ATOM 2174 C CA . ALA A 1 274 ? 4.537 0.953 -9.978 1.00 95.12 274 ALA A CA 1
ATOM 2175 C C . ALA A 1 274 ? 4.047 -0.492 -9.803 1.00 95.12 274 ALA A C 1
ATOM 2177 O O . ALA A 1 274 ? 2.849 -0.704 -9.633 1.00 95.12 274 ALA A O 1
ATOM 2178 N N . CYS A 1 275 ? 4.949 -1.480 -9.770 1.00 94.94 275 CYS A N 1
ATOM 2179 C CA . CYS A 1 275 ? 4.592 -2.877 -9.505 1.00 94.94 275 CYS A CA 1
ATOM 2180 C C . CYS A 1 275 ? 3.947 -3.047 -8.120 1.00 94.94 275 CYS A C 1
ATOM 2182 O O . CYS A 1 275 ? 2.904 -3.693 -7.977 1.00 94.94 275 CYS A O 1
ATOM 2184 N N . TYR A 1 276 ? 4.528 -2.413 -7.098 1.00 92.88 276 TYR A N 1
ATOM 2185 C CA . TYR A 1 276 ? 3.970 -2.421 -5.749 1.00 92.88 276 TYR A CA 1
ATOM 2186 C C . TYR A 1 276 ? 2.601 -1.735 -5.698 1.00 92.88 276 TYR A C 1
ATOM 2188 O O . TYR A 1 276 ? 1.652 -2.307 -5.167 1.00 92.88 276 TYR A O 1
ATOM 2196 N N . LEU A 1 277 ? 2.449 -0.555 -6.304 1.00 94.19 277 LEU A N 1
ATOM 2197 C CA . LEU A 1 277 ? 1.166 0.145 -6.353 1.00 94.19 277 LEU A CA 1
ATOM 2198 C C . LEU A 1 277 ? 0.098 -0.652 -7.100 1.00 94.19 277 LEU A C 1
ATOM 2200 O O . LEU A 1 277 ? -1.004 -0.760 -6.585 1.00 94.19 277 LEU A O 1
ATOM 2204 N N . LEU A 1 278 ? 0.407 -1.272 -8.240 1.00 92.06 278 LEU A N 1
ATOM 2205 C CA . LEU A 1 278 ? -0.532 -2.144 -8.961 1.00 92.06 278 LEU A CA 1
ATOM 2206 C C . LEU A 1 278 ? -0.988 -3.347 -8.127 1.00 92.06 278 LEU A C 1
ATOM 2208 O O . LEU A 1 278 ? -2.081 -3.863 -8.333 1.00 92.06 278 LEU A O 1
ATOM 2212 N N . SER A 1 279 ? -0.175 -3.778 -7.163 1.00 89.00 279 SER A N 1
ATOM 2213 C CA . SER A 1 279 ? -0.540 -4.864 -6.254 1.00 89.00 279 SER A CA 1
ATOM 2214 C C . SER A 1 279 ? -1.553 -4.416 -5.189 1.00 89.00 279 SER A C 1
ATOM 2216 O O . SER A 1 279 ? -2.327 -5.236 -4.697 1.00 89.00 279 SER A O 1
ATOM 2218 N N . TRP A 1 280 ? -1.578 -3.135 -4.817 1.00 88.94 280 TRP A N 1
ATOM 2219 C CA . TRP A 1 280 ? -2.375 -2.623 -3.687 1.00 88.94 280 TRP A CA 1
ATOM 2220 C C . TRP A 1 280 ? -3.444 -1.597 -4.073 1.00 88.94 280 TRP A C 1
ATOM 2222 O O . TRP A 1 280 ? -4.333 -1.302 -3.277 1.00 88.94 280 TRP A O 1
ATOM 2232 N N . SER A 1 281 ? -3.355 -1.032 -5.271 1.00 88.25 281 SER A N 1
ATOM 2233 C CA . SER A 1 281 ? -4.259 -0.015 -5.784 1.00 88.25 281 SER A CA 1
ATOM 2234 C C . SER A 1 281 ? -5.376 -0.662 -6.581 1.00 88.25 281 SER A C 1
ATOM 2236 O O . SER A 1 281 ? -5.143 -1.315 -7.597 1.00 88.25 281 SER A O 1
ATOM 2238 N N . LYS A 1 282 ? -6.613 -0.401 -6.166 1.00 79.38 282 LYS A N 1
ATOM 2239 C CA . LYS A 1 282 ? -7.789 -0.747 -6.965 1.00 79.38 282 LYS A CA 1
ATOM 2240 C C . LYS A 1 282 ? -7.986 0.206 -8.153 1.00 79.38 282 LYS A C 1
ATOM 2242 O O . LYS A 1 282 ? -8.570 -0.170 -9.165 1.00 79.38 282 LYS A O 1
ATOM 2247 N N . THR A 1 283 ? -7.498 1.439 -8.038 1.00 79.88 283 THR A N 1
ATOM 2248 C CA . THR A 1 283 ? -7.805 2.531 -8.968 1.00 79.88 283 THR A CA 1
ATOM 2249 C C . THR A 1 283 ? -6.815 2.668 -10.125 1.00 79.88 283 THR A C 1
ATOM 2251 O O . THR A 1 283 ? -7.149 3.293 -11.123 1.00 79.88 283 THR A O 1
ATOM 2254 N N . LEU A 1 284 ? -5.614 2.086 -10.024 1.00 80.38 284 LEU A N 1
ATOM 2255 C CA . LEU A 1 284 ? -4.615 2.097 -11.104 1.00 80.38 284 LEU A CA 1
ATOM 2256 C C . LEU A 1 284 ? -4.740 0.922 -12.087 1.00 80.38 284 LEU A C 1
ATOM 2258 O O . LEU A 1 284 ? -4.189 0.995 -13.182 1.00 80.38 284 LEU A O 1
ATOM 2262 N N . GLY A 1 285 ? -5.403 -0.168 -11.686 1.00 57.81 285 GLY A N 1
ATOM 2263 C CA . GLY A 1 285 ? -5.549 -1.392 -12.486 1.00 57.81 285 GLY A CA 1
ATOM 2264 C C . GLY A 1 285 ? -6.927 -1.588 -13.128 1.00 57.81 285 GLY A C 1
ATOM 2265 O O . GLY A 1 285 ? -7.169 -2.660 -13.683 1.00 57.81 285 GLY A O 1
ATOM 2266 N N . SER A 1 286 ? -7.827 -0.604 -13.002 1.00 46.06 286 SER A N 1
ATOM 2267 C CA . SER A 1 286 ? -9.191 -0.618 -13.557 1.00 46.06 286 SER A CA 1
ATOM 2268 C C . SER A 1 286 ? -9.334 0.205 -14.833 1.00 46.06 286 SER A C 1
ATOM 2270 O O . SER A 1 286 ? -8.578 1.185 -15.010 1.00 46.06 286 SER A O 1
#

Secondary structure (DSSP, 8-state):
----------SEEEEEEEEEE-SSEEEEEEEESS--EEEEEEEETTS--EEEEE-TTBTTEEEEEEETTEEEEEEEEE-SSPPPSSSEEEEEEEEEETTEEEEHHHH-GGGSPTT-SSEEEE--SS---EEEE----TTSSS--HHHHHHHHHHHHHTS-HHHHTTTS-SEEEE-S-SS-SSS--HHHHHHHHHHHHHTT----EE--STT-S--EEHHHHHHSTTTTT-GGGGS---HHHHHHHHHHSTT----SSS-S--SS---SHHHHHHHHHHHH-SSS--

Sequence (286 aa):
MTIEHKPNIPLLIAGPILRRVSCTELAIWLATSQDVEIKLELAPNGGARQSYHLKPNSQRLISLDFSPALKYQLLDIELESELPTDSVIEYRLELKSGDTWQDITELVPELLYPEQDSLQFRIPQRVRSLLHGSCRKPHYQGTDGVVEADKYLQGLIAKEHSEVENEWPSMLVMSGDQIYADDVAGPMLSAIHQVANILQFPEERWGTDPDSDVTMSSGELYQHPDSYYQRDQLLPCTEDNRNLVKTLFGGAKKPIFTSTNADNHLISLGEYMACYLLSWSKTLGS